Protein AF-A0A820TEL7-F1 (afdb_monomer_lite)

Structure (mmCIF, N/CA/C/O backbone):
data_AF-A0A820TEL7-F1
#
_entry.id   AF-A0A820TEL7-F1
#
loop_
_atom_site.group_PDB
_atom_site.id
_atom_site.type_symbol
_atom_site.label_atom_id
_atom_site.label_alt_id
_atom_site.label_comp_id
_atom_site.label_asym_id
_atom_site.label_entity_id
_atom_site.label_seq_id
_atom_site.pdbx_PDB_ins_code
_atom_site.Cartn_x
_atom_site.Cartn_y
_atom_site.Cartn_z
_atom_site.occupancy
_atom_site.B_iso_or_equiv
_atom_site.auth_seq_id
_atom_site.auth_comp_id
_atom_site.auth_asym_id
_atom_site.auth_atom_id
_atom_site.pdbx_PDB_model_num
ATOM 1 N N . THR A 1 1 ? 3.408 5.894 -16.517 1.00 84.38 1 THR A N 1
ATOM 2 C CA . THR A 1 1 ? 4.826 5.807 -16.939 1.00 84.38 1 THR A CA 1
ATOM 3 C C . THR A 1 1 ? 5.055 4.536 -17.741 1.00 84.38 1 THR A C 1
ATOM 5 O O . THR A 1 1 ? 4.199 3.656 -17.723 1.00 84.38 1 THR A O 1
ATOM 8 N N . GLU A 1 2 ? 6.177 4.425 -18.456 1.00 88.44 2 GLU A N 1
ATOM 9 C CA . GLU A 1 2 ? 6.515 3.229 -19.248 1.00 88.44 2 GLU A CA 1
ATOM 10 C C . GLU A 1 2 ? 6.684 1.971 -18.372 1.00 88.44 2 GLU A C 1
ATOM 12 O O . GLU A 1 2 ? 6.167 0.909 -18.720 1.00 88.44 2 GLU A O 1
ATOM 17 N N . GLY A 1 3 ? 7.289 2.101 -17.183 1.00 90.06 3 GLY A N 1
ATOM 18 C CA . GLY A 1 3 ? 7.440 1.006 -16.216 1.00 90.06 3 GLY A CA 1
ATOM 19 C C . GLY A 1 3 ? 6.106 0.407 -15.750 1.00 90.06 3 GLY A C 1
ATOM 20 O O . GLY A 1 3 ? 5.960 -0.815 -15.711 1.00 90.06 3 GLY A O 1
ATOM 21 N N . VAL A 1 4 ? 5.090 1.240 -15.494 1.00 91.75 4 VAL A N 1
ATOM 22 C CA . VAL A 1 4 ? 3.726 0.777 -15.157 1.00 91.75 4 VAL A CA 1
ATOM 23 C C . VAL A 1 4 ? 3.071 0.036 -16.329 1.00 91.75 4 VAL A C 1
ATOM 25 O O . VAL A 1 4 ? 2.452 -1.006 -16.123 1.00 91.75 4 VAL A O 1
ATOM 28 N N . TRP A 1 5 ? 3.233 0.513 -17.568 1.00 91.75 5 TRP A N 1
ATOM 29 C CA . TRP A 1 5 ? 2.730 -0.192 -18.759 1.00 91.75 5 TRP A CA 1
ATOM 30 C C . TRP A 1 5 ? 3.414 -1.553 -18.950 1.00 91.75 5 TRP A C 1
ATOM 32 O O . TRP A 1 5 ? 2.738 -2.560 -19.185 1.00 91.75 5 TRP A O 1
ATOM 42 N N . LYS A 1 6 ? 4.739 -1.607 -18.764 1.00 91.81 6 LYS A N 1
ATOM 43 C CA . LYS A 1 6 ? 5.531 -2.847 -18.768 1.00 91.81 6 LYS A CA 1
ATOM 44 C C . LYS A 1 6 ? 5.042 -3.816 -17.687 1.00 91.81 6 LYS A C 1
ATOM 46 O O . LYS A 1 6 ? 4.872 -5.000 -17.983 1.00 91.81 6 LYS A O 1
ATOM 51 N N . LEU A 1 7 ? 4.726 -3.323 -16.484 1.00 92.06 7 LEU A N 1
ATOM 52 C CA . LEU A 1 7 ? 4.106 -4.111 -15.412 1.00 92.06 7 LEU A CA 1
ATOM 53 C C . LEU A 1 7 ? 2.697 -4.590 -15.734 1.00 92.06 7 LEU A C 1
ATOM 55 O O . LEU A 1 7 ? 2.351 -5.696 -15.338 1.00 92.06 7 LEU A O 1
ATOM 59 N N . MET A 1 8 ? 1.865 -3.810 -16.416 1.00 90.31 8 MET A N 1
ATOM 60 C CA . MET A 1 8 ? 0.523 -4.262 -16.789 1.00 90.31 8 MET A CA 1
ATOM 61 C C . MET A 1 8 ? 0.588 -5.428 -17.777 1.00 90.31 8 MET A C 1
ATOM 63 O O . MET A 1 8 ? -0.016 -6.474 -17.538 1.00 90.31 8 MET A O 1
ATOM 67 N N . ILE A 1 9 ? 1.372 -5.270 -18.845 1.00 90.12 9 ILE A N 1
ATOM 68 C CA . ILE A 1 9 ? 1.354 -6.168 -20.007 1.00 90.12 9 ILE A CA 1
ATOM 69 C C . ILE A 1 9 ? 2.281 -7.381 -19.827 1.00 90.12 9 ILE A C 1
ATOM 71 O O . ILE A 1 9 ? 1.934 -8.490 -20.232 1.00 90.12 9 ILE A O 1
ATOM 75 N N . THR A 1 10 ? 3.460 -7.202 -19.226 1.00 90.00 10 THR A N 1
ATOM 76 C CA . THR A 1 10 ? 4.510 -8.236 -19.188 1.00 90.00 10 THR A CA 1
ATOM 77 C C . THR A 1 10 ? 4.680 -8.862 -17.797 1.00 90.00 10 THR A C 1
ATOM 79 O O . THR A 1 10 ? 4.053 -8.458 -16.812 1.00 90.00 10 THR A O 1
ATOM 82 N N . ASN A 1 11 ? 5.527 -9.894 -17.716 1.00 87.19 11 ASN A N 1
ATOM 83 C CA . ASN A 1 11 ? 5.995 -10.481 -16.454 1.00 87.19 11 ASN A CA 1
ATOM 84 C C . ASN A 1 11 ? 7.410 -10.011 -16.065 1.00 87.19 11 ASN A C 1
ATOM 86 O O . ASN A 1 11 ? 7.905 -10.418 -15.011 1.00 87.19 11 ASN A O 1
ATOM 90 N N . ASP A 1 12 ? 8.054 -9.184 -16.893 1.00 86.44 12 ASP A N 1
ATOM 91 C CA . ASP A 1 12 ? 9.440 -8.768 -16.700 1.00 86.44 12 ASP A CA 1
ATOM 92 C C . ASP A 1 12 ? 9.533 -7.609 -15.716 1.00 86.44 12 ASP A C 1
ATOM 94 O O . ASP A 1 12 ? 9.042 -6.511 -15.967 1.00 86.44 12 ASP A O 1
ATOM 98 N N . ILE A 1 13 ? 10.223 -7.855 -14.601 1.00 87.88 13 ILE A N 1
ATOM 99 C CA . ILE A 1 13 ? 10.408 -6.867 -13.531 1.00 87.88 13 ILE A CA 1
ATOM 100 C C . ILE A 1 13 ? 11.749 -6.122 -13.577 1.00 87.88 13 ILE A C 1
ATOM 102 O O . ILE A 1 13 ? 12.138 -5.481 -12.600 1.00 87.88 13 ILE A O 1
ATOM 106 N N . LYS A 1 14 ? 12.479 -6.241 -14.691 1.00 86.06 14 LYS A N 1
ATOM 107 C CA . LYS A 1 14 ? 13.748 -5.540 -14.906 1.00 86.06 14 LYS A CA 1
ATOM 108 C C . LYS A 1 14 ? 13.486 -4.052 -15.133 1.00 86.06 14 LYS A C 1
ATOM 110 O O . LYS A 1 14 ? 12.569 -3.701 -15.881 1.00 86.06 14 LYS A O 1
ATOM 115 N N . ASP A 1 15 ? 14.319 -3.220 -14.511 1.00 87.06 15 ASP A N 1
ATOM 116 C CA . ASP A 1 15 ? 14.384 -1.768 -14.728 1.00 87.06 15 ASP A CA 1
ATOM 117 C C . ASP A 1 15 ? 13.105 -1.011 -14.308 1.00 87.06 15 ASP A C 1
ATOM 119 O O . ASP A 1 15 ? 12.713 -0.028 -14.927 1.00 87.06 15 ASP A O 1
ATOM 123 N N . ILE A 1 16 ? 12.429 -1.497 -13.259 1.00 89.12 16 ILE A N 1
ATOM 124 C CA . ILE A 1 16 ? 11.228 -0.872 -12.684 1.00 89.12 16 ILE A CA 1
ATOM 125 C C . ILE A 1 16 ? 11.602 -0.072 -11.436 1.00 89.12 16 ILE A C 1
ATOM 127 O O . ILE A 1 16 ? 12.075 -0.658 -10.455 1.00 89.12 16 ILE A O 1
ATOM 131 N N . ASN A 1 17 ? 11.291 1.225 -11.452 1.00 93.75 17 ASN A N 1
ATOM 132 C CA . ASN A 1 17 ? 11.495 2.142 -10.331 1.00 93.75 17 ASN A CA 1
ATOM 133 C C . ASN A 1 17 ? 10.428 1.971 -9.236 1.00 93.75 17 ASN A C 1
ATOM 135 O O . ASN A 1 17 ? 9.341 1.452 -9.489 1.00 93.75 17 ASN A O 1
ATOM 139 N N . GLU A 1 18 ? 10.691 2.459 -8.021 1.00 93.19 18 GLU A N 1
ATOM 140 C CA . GLU A 1 18 ? 9.726 2.321 -6.917 1.00 93.19 18 GLU A CA 1
ATOM 141 C C . GLU A 1 18 ? 8.416 3.078 -7.181 1.00 93.19 18 GLU A C 1
ATOM 143 O O . GLU A 1 18 ? 7.342 2.508 -7.033 1.00 93.19 18 GLU A O 1
ATOM 148 N N . SER A 1 19 ? 8.483 4.291 -7.739 1.00 94.50 19 SER A N 1
ATOM 149 C CA . SER A 1 19 ? 7.289 5.051 -8.147 1.00 94.50 19 SER A CA 1
ATOM 150 C C . SER A 1 19 ? 6.405 4.300 -9.163 1.00 94.50 19 SER A C 1
ATOM 152 O O . SER A 1 19 ? 5.175 4.399 -9.116 1.00 94.50 19 SER A O 1
ATOM 154 N N . ASP A 1 20 ? 6.995 3.477 -10.044 1.00 93.56 20 ASP A N 1
ATOM 155 C CA . ASP A 1 20 ? 6.226 2.612 -10.948 1.00 93.56 20 ASP A CA 1
ATOM 156 C C . ASP A 1 20 ? 5.530 1.470 -10.187 1.00 93.56 20 ASP A C 1
ATOM 158 O O . ASP A 1 20 ? 4.416 1.080 -10.539 1.00 93.56 20 ASP A O 1
ATOM 162 N N . ARG A 1 21 ? 6.163 0.932 -9.137 1.00 93.38 21 ARG A N 1
ATOM 163 C CA . ARG A 1 21 ? 5.591 -0.121 -8.277 1.00 93.38 21 ARG A CA 1
ATOM 164 C C . ARG A 1 21 ? 4.445 0.416 -7.435 1.00 93.38 21 ARG A C 1
ATOM 166 O O . ARG A 1 21 ? 3.412 -0.243 -7.361 1.00 93.38 21 ARG A O 1
ATOM 173 N N . GLU A 1 22 ? 4.604 1.603 -6.859 1.00 94.75 22 GLU A N 1
ATOM 174 C CA . GLU A 1 22 ? 3.572 2.305 -6.092 1.00 94.75 22 GLU A CA 1
ATOM 175 C C . GLU A 1 22 ? 2.356 2.624 -6.966 1.00 94.75 22 GLU A C 1
ATOM 177 O O . GLU A 1 22 ? 1.244 2.206 -6.645 1.00 94.75 22 GLU A O 1
ATOM 182 N N . THR A 1 23 ? 2.573 3.250 -8.129 1.00 95.31 23 THR A N 1
ATOM 183 C CA . THR A 1 23 ? 1.499 3.553 -9.092 1.00 95.31 23 THR A CA 1
ATOM 184 C C . THR A 1 23 ? 0.785 2.276 -9.548 1.00 95.31 23 THR A C 1
ATOM 186 O O . THR A 1 23 ? -0.442 2.218 -9.614 1.00 95.31 23 THR A O 1
ATOM 189 N N . TYR A 1 24 ? 1.538 1.209 -9.840 1.00 94.81 24 TYR A N 1
ATOM 190 C CA . TYR A 1 24 ? 0.961 -0.084 -10.204 1.00 94.81 24 TYR A CA 1
ATOM 191 C C . TYR A 1 24 ? 0.141 -0.700 -9.059 1.00 94.81 24 TYR A C 1
ATOM 193 O O . TYR A 1 24 ? -0.951 -1.215 -9.299 1.00 94.81 24 TYR A O 1
ATOM 201 N N . LYS A 1 25 ? 0.640 -0.627 -7.819 1.00 94.56 25 LYS A N 1
ATOM 202 C CA . LYS A 1 25 ? -0.047 -1.085 -6.604 1.00 94.56 25 LYS A CA 1
ATOM 203 C C . LYS A 1 25 ? -1.353 -0.329 -6.375 1.00 94.56 25 LYS A C 1
ATOM 205 O O . LYS A 1 25 ? -2.361 -0.972 -6.097 1.00 94.56 25 LYS A O 1
ATOM 210 N N . GLU A 1 26 ? -1.359 0.989 -6.541 1.00 94.62 26 GLU A N 1
ATOM 211 C CA . GLU A 1 26 ? -2.569 1.804 -6.423 1.00 94.62 26 GLU A CA 1
ATOM 212 C C . GLU A 1 26 ? -3.632 1.379 -7.446 1.00 94.62 26 GLU A C 1
ATOM 214 O O . GLU A 1 26 ? -4.749 1.030 -7.060 1.00 94.62 26 GLU A O 1
ATOM 219 N N . ILE A 1 27 ? -3.275 1.301 -8.735 1.00 94.25 27 ILE A N 1
ATOM 220 C CA . ILE A 1 27 ? -4.207 0.877 -9.795 1.00 94.25 27 ILE A CA 1
ATOM 221 C C . ILE A 1 27 ? -4.734 -0.539 -9.520 1.00 94.25 27 ILE A C 1
ATOM 223 O O . ILE A 1 27 ? -5.927 -0.807 -9.673 1.00 94.25 27 ILE A O 1
ATOM 227 N N . MET A 1 28 ? -3.862 -1.455 -9.091 1.00 93.50 28 MET A N 1
ATOM 228 C CA . MET A 1 28 ? -4.227 -2.827 -8.728 1.00 93.50 28 MET A CA 1
ATOM 229 C C . MET A 1 28 ? -5.232 -2.879 -7.569 1.00 93.50 28 MET A C 1
ATOM 231 O O . MET A 1 28 ? -6.177 -3.662 -7.631 1.00 93.50 28 MET A O 1
ATOM 235 N N . LEU A 1 29 ? -5.060 -2.050 -6.534 1.00 92.19 29 LEU A N 1
ATOM 236 C CA . LEU A 1 29 ? -5.977 -1.975 -5.391 1.00 92.19 29 LEU A CA 1
ATOM 237 C C . LEU A 1 29 ? -7.323 -1.334 -5.763 1.00 92.19 29 LEU A C 1
ATOM 239 O O . LEU A 1 29 ? -8.356 -1.813 -5.308 1.00 92.19 29 LEU A O 1
ATOM 243 N N . GLN A 1 30 ? -7.324 -0.297 -6.607 1.00 92.06 30 GLN A N 1
ATOM 244 C CA . GLN A 1 30 ? -8.546 0.381 -7.063 1.00 92.06 30 GLN A CA 1
ATOM 245 C C . GLN A 1 30 ? -9.389 -0.478 -8.017 1.00 92.06 30 GLN A C 1
ATOM 247 O O . GLN A 1 30 ? -10.616 -0.429 -7.975 1.00 92.06 30 GLN A O 1
ATOM 252 N N . THR A 1 31 ? -8.739 -1.242 -8.900 1.00 93.12 31 THR A N 1
ATOM 253 C CA . THR A 1 31 ? -9.416 -2.062 -9.925 1.00 93.12 31 THR A CA 1
ATOM 254 C C . THR A 1 31 ? -9.685 -3.501 -9.488 1.00 93.12 31 THR A C 1
ATOM 256 O O . THR A 1 31 ? -10.366 -4.230 -10.202 1.00 93.12 31 THR A O 1
ATOM 259 N N . GLU A 1 32 ? -9.100 -3.931 -8.365 1.00 91.56 32 GLU A N 1
ATOM 260 C CA . GLU A 1 32 ? -9.043 -5.324 -7.895 1.00 91.56 32 GLU A CA 1
ATOM 261 C C . GLU A 1 32 ? -8.543 -6.336 -8.957 1.00 91.56 32 GLU A C 1
ATOM 263 O O . GLU A 1 32 ? -8.719 -7.545 -8.804 1.00 91.56 32 GLU A O 1
ATOM 268 N N . GLY A 1 33 ? -7.865 -5.873 -10.019 1.00 87.00 33 GLY A N 1
ATOM 269 C CA . GLY A 1 33 ? -7.563 -6.642 -11.240 1.00 87.00 33 GLY A CA 1
ATOM 270 C C . GLY A 1 33 ? -6.614 -7.842 -11.085 1.00 87.00 33 GLY A C 1
ATOM 271 O O . GLY A 1 33 ? -6.287 -8.505 -12.068 1.00 87.00 33 GLY A O 1
ATOM 272 N N . PHE A 1 34 ? -6.159 -8.132 -9.865 1.00 89.06 34 PHE A N 1
ATOM 273 C CA . PHE A 1 34 ? -5.443 -9.359 -9.510 1.00 89.06 34 PHE A CA 1
ATOM 274 C C . PHE A 1 34 ? -6.368 -10.496 -9.031 1.00 89.06 34 PHE A C 1
ATOM 276 O O . PHE A 1 34 ? -5.918 -11.643 -8.940 1.00 89.06 34 PHE A O 1
ATOM 283 N N . LEU A 1 35 ? -7.632 -10.209 -8.701 1.00 92.06 35 LEU A N 1
ATOM 284 C CA . LEU A 1 35 ? -8.610 -11.201 -8.252 1.00 92.06 35 LEU A CA 1
ATOM 285 C C . LEU A 1 35 ? -9.218 -11.980 -9.431 1.00 92.06 35 LEU A C 1
ATOM 287 O O . LEU A 1 35 ? -9.464 -11.445 -10.506 1.00 92.06 35 LEU A O 1
ATOM 291 N N . SER A 1 36 ? -9.480 -13.266 -9.197 1.00 89.12 36 SER A N 1
ATOM 292 C CA . SER A 1 36 ? -10.381 -14.100 -10.001 1.00 89.12 36 SER A CA 1
ATOM 293 C C . SER A 1 36 ? -11.836 -13.884 -9.563 1.00 89.12 36 SER A C 1
ATOM 295 O O . SER A 1 36 ? -12.080 -13.345 -8.482 1.00 89.12 36 SER A O 1
ATOM 297 N N . GLU A 1 37 ? -12.793 -14.400 -10.337 1.00 88.88 37 GLU A N 1
ATOM 298 C CA . GLU A 1 37 ? -14.231 -14.412 -10.005 1.00 88.88 37 GLU A CA 1
ATOM 299 C C . GLU A 1 37 ? -14.513 -15.007 -8.607 1.00 88.88 37 GLU A C 1
ATOM 301 O O . GLU A 1 37 ? -15.373 -14.520 -7.880 1.00 88.88 37 GLU A O 1
ATOM 306 N N . ASP A 1 38 ? -13.707 -15.983 -8.167 1.00 87.31 38 ASP A N 1
ATOM 307 C CA . ASP A 1 38 ? -13.752 -16.588 -6.823 1.00 87.31 38 ASP A CA 1
ATOM 308 C C . ASP A 1 38 ? -13.279 -15.663 -5.674 1.00 87.31 38 ASP A C 1
ATOM 310 O O . ASP A 1 38 ? -13.107 -16.119 -4.537 1.00 87.31 38 ASP A O 1
ATOM 314 N N . GLY A 1 39 ? -12.942 -14.399 -5.953 1.00 85.00 39 GLY A N 1
ATOM 315 C CA . GLY A 1 39 ? -12.371 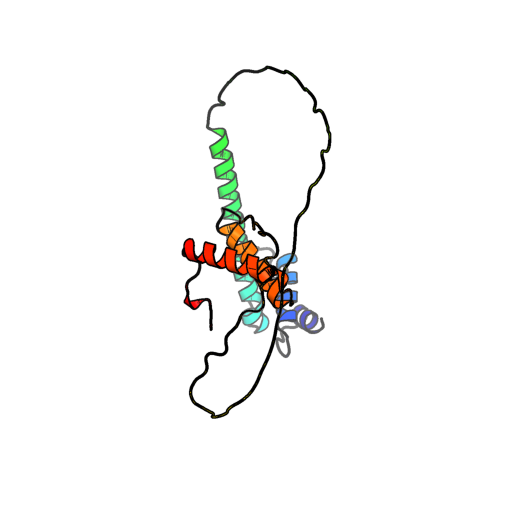-13.455 -4.981 1.00 85.00 39 GLY A CA 1
ATOM 316 C C . GLY A 1 39 ? -10.957 -13.818 -4.499 1.00 85.00 39 GLY A C 1
ATOM 317 O O . GLY A 1 39 ? -10.501 -13.340 -3.456 1.00 85.00 39 GLY A O 1
ATOM 318 N N . LYS A 1 40 ? -10.251 -14.687 -5.233 1.00 88.44 40 LYS A N 1
ATOM 319 C CA . LYS A 1 40 ? -8.892 -15.160 -4.921 1.00 88.44 40 LYS A CA 1
ATOM 320 C C . LYS A 1 40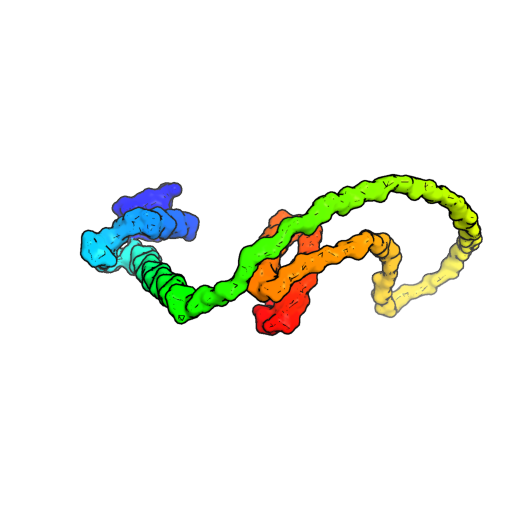 ? -7.922 -14.783 -6.029 1.00 88.44 40 LYS A C 1
ATOM 322 O O . LYS A 1 40 ? -8.253 -14.872 -7.205 1.00 88.44 40 LYS A O 1
ATOM 327 N N . VAL A 1 41 ? -6.692 -14.447 -5.655 1.00 91.62 41 VAL A N 1
ATOM 328 C CA . VAL A 1 41 ? -5.590 -14.291 -6.609 1.00 91.62 41 VAL A CA 1
ATOM 329 C C . VAL A 1 41 ? -5.249 -15.627 -7.271 1.00 91.62 41 VAL A C 1
ATOM 331 O O . VAL A 1 41 ? -5.039 -16.635 -6.590 1.00 91.62 41 VAL A O 1
ATOM 334 N N . LYS A 1 42 ? -5.124 -15.623 -8.603 1.00 86.88 42 LYS A N 1
ATOM 335 C CA . LYS A 1 42 ? -4.618 -16.770 -9.366 1.00 86.88 42 LYS A CA 1
ATOM 336 C C . LYS A 1 42 ? -3.112 -16.913 -9.149 1.00 86.88 42 LYS A C 1
ATOM 338 O O . LYS A 1 42 ? -2.340 -16.033 -9.524 1.00 86.88 42 LYS A O 1
ATOM 343 N N . SER A 1 43 ? -2.686 -18.029 -8.560 1.00 87.00 43 SER A N 1
ATOM 344 C CA . SER A 1 43 ? -1.273 -18.275 -8.278 1.00 87.00 43 SER A CA 1
ATOM 345 C C . SER A 1 43 ? -0.442 -18.444 -9.554 1.00 87.00 43 SER A C 1
ATOM 347 O O . SER A 1 43 ? -0.876 -19.041 -10.541 1.00 87.00 43 SER A O 1
ATOM 349 N N . ASN A 1 44 ? 0.781 -17.912 -9.535 1.00 90.94 44 ASN A N 1
ATOM 350 C CA . ASN A 1 44 ? 1.743 -18.016 -10.629 1.00 90.94 44 ASN A CA 1
ATOM 351 C C . ASN A 1 44 ? 3.159 -18.187 -10.044 1.00 90.94 44 ASN A C 1
ATOM 353 O O . ASN A 1 44 ? 3.423 -17.805 -8.907 1.00 90.94 44 ASN A O 1
ATOM 357 N N . ARG A 1 45 ? 4.077 -18.789 -10.805 1.00 90.06 45 ARG A N 1
ATOM 358 C CA . ARG A 1 45 ? 5.491 -18.937 -10.426 1.00 90.06 45 ARG A CA 1
ATOM 359 C C . ARG A 1 45 ? 6.355 -17.742 -10.848 1.00 90.06 45 ARG A C 1
ATOM 361 O O . ARG A 1 45 ? 7.525 -17.711 -10.485 1.00 90.06 45 ARG A O 1
ATOM 368 N N . SER A 1 46 ? 5.809 -16.784 -11.603 1.00 92.25 46 SER A N 1
ATOM 369 C CA . SER A 1 46 ? 6.567 -15.639 -12.119 1.00 92.25 46 SER A CA 1
ATOM 370 C C . SER A 1 46 ? 7.129 -14.726 -11.023 1.00 92.25 46 SER A C 1
ATOM 372 O O . SER A 1 46 ? 6.563 -14.574 -9.937 1.00 92.25 46 SER A O 1
ATOM 374 N N . ASP A 1 47 ? 8.238 -14.062 -11.337 1.00 92.38 47 ASP A N 1
ATOM 375 C CA . ASP A 1 47 ? 8.888 -13.099 -10.448 1.00 92.38 47 ASP A CA 1
ATOM 376 C C . ASP A 1 47 ? 7.969 -11.920 -10.098 1.00 92.38 47 ASP A C 1
ATOM 378 O O . ASP A 1 47 ? 7.844 -11.570 -8.925 1.00 92.38 47 ASP A O 1
ATOM 382 N N . LYS A 1 48 ? 7.247 -11.376 -11.090 1.00 91.94 48 LYS A N 1
ATOM 383 C CA . LYS A 1 48 ? 6.176 -10.384 -10.895 1.00 91.94 48 LYS A CA 1
ATOM 384 C C . LYS A 1 48 ? 5.142 -10.853 -9.872 1.00 91.94 48 LYS A C 1
ATOM 386 O O . LYS A 1 48 ? 4.756 -10.086 -8.994 1.00 91.94 48 LYS A O 1
ATOM 391 N N . TYR A 1 49 ? 4.705 -12.110 -9.951 1.00 93.81 49 TYR A N 1
ATOM 392 C CA . TYR A 1 49 ? 3.750 -12.641 -8.987 1.00 93.81 49 TYR A CA 1
ATOM 393 C C . TYR A 1 49 ? 4.334 -12.662 -7.574 1.00 93.81 49 TYR A C 1
ATOM 395 O O . TYR A 1 49 ? 3.745 -12.102 -6.654 1.00 93.81 49 TYR A O 1
ATOM 403 N N . ASN A 1 50 ? 5.507 -13.273 -7.403 1.00 93.12 50 ASN A N 1
ATOM 404 C CA . ASN A 1 50 ? 6.095 -13.482 -6.081 1.00 93.12 50 ASN A CA 1
ATOM 405 C C . ASN A 1 50 ? 6.548 -12.180 -5.403 1.00 93.12 50 ASN A C 1
ATOM 407 O O . ASN A 1 50 ? 6.409 -12.064 -4.187 1.00 93.12 50 ASN A O 1
ATOM 411 N N . LYS A 1 51 ? 7.072 -11.220 -6.177 1.00 93.25 51 LYS A N 1
ATOM 412 C CA . LYS A 1 51 ? 7.691 -9.982 -5.673 1.00 93.25 51 LYS A CA 1
ATOM 413 C C . LYS A 1 51 ? 6.763 -8.762 -5.684 1.00 93.25 51 LYS A C 1
ATOM 415 O O . LYS A 1 51 ? 7.110 -7.770 -5.058 1.00 93.25 51 LYS A O 1
ATOM 420 N N . ILE A 1 52 ? 5.634 -8.799 -6.404 1.00 93.50 52 ILE A N 1
ATOM 421 C CA . ILE A 1 52 ? 4.728 -7.642 -6.562 1.00 93.50 52 ILE A CA 1
ATOM 422 C C . ILE A 1 52 ? 3.275 -8.030 -6.254 1.00 93.50 52 ILE A C 1
ATOM 424 O O . ILE A 1 52 ? 2.721 -7.565 -5.263 1.00 93.50 52 ILE A O 1
ATOM 428 N N . ILE A 1 53 ? 2.663 -8.930 -7.034 1.00 94.25 53 ILE A N 1
ATOM 429 C CA . ILE A 1 53 ? 1.226 -9.262 -6.884 1.00 94.25 53 ILE A CA 1
ATOM 430 C C . ILE A 1 53 ? 0.918 -9.890 -5.520 1.00 94.25 53 ILE A C 1
ATOM 432 O O . ILE A 1 53 ? -0.058 -9.529 -4.864 1.00 94.25 53 ILE A O 1
ATOM 436 N N . LYS A 1 54 ? 1.746 -10.845 -5.084 1.00 93.56 54 LYS A N 1
ATOM 437 C CA . LYS A 1 54 ? 1.534 -11.584 -3.839 1.00 93.56 54 LYS A CA 1
ATOM 438 C C . LYS A 1 54 ? 1.592 -10.658 -2.610 1.00 93.56 54 LYS A C 1
ATOM 440 O O . LYS A 1 54 ? 0.654 -10.761 -1.819 1.00 93.56 54 LYS A O 1
ATOM 445 N N . PRO A 1 55 ? 2.587 -9.760 -2.438 1.00 94.56 55 PRO A N 1
ATOM 446 C CA . PRO A 1 55 ? 2.547 -8.711 -1.413 1.00 94.56 55 PRO A CA 1
ATOM 447 C C . PRO A 1 55 ? 1.270 -7.859 -1.447 1.00 94.56 55 PRO A C 1
ATOM 449 O O . PRO A 1 55 ? 0.547 -7.840 -0.452 1.00 94.56 55 PRO A O 1
ATOM 452 N N . ILE A 1 56 ? 0.929 -7.267 -2.601 1.00 94.56 56 ILE A N 1
ATOM 453 C CA . ILE A 1 56 ? -0.254 -6.396 -2.761 1.00 94.56 56 ILE A CA 1
ATOM 454 C C . ILE A 1 56 ? -1.538 -7.114 -2.315 1.00 94.56 56 ILE A C 1
ATOM 456 O O . ILE A 1 56 ? -2.364 -6.542 -1.609 1.00 94.56 56 ILE A O 1
ATOM 460 N N . TYR A 1 57 ? -1.688 -8.395 -2.661 1.00 94.25 57 TYR A N 1
ATOM 461 C CA . TYR A 1 57 ? -2.840 -9.197 -2.246 1.00 94.25 57 TYR A CA 1
ATOM 462 C C . TYR A 1 57 ? -2.913 -9.461 -0.736 1.00 94.25 57 TYR A C 1
ATOM 464 O O . TYR A 1 57 ? -4.011 -9.516 -0.180 1.00 94.25 57 TYR A O 1
ATOM 472 N N . HIS A 1 58 ? -1.772 -9.631 -0.058 1.00 92.62 58 HIS A N 1
ATOM 473 C CA . HIS A 1 58 ? -1.767 -9.809 1.399 1.00 92.62 58 HIS A CA 1
ATOM 474 C C . HIS A 1 58 ? -2.184 -8.513 2.099 1.00 92.62 58 HIS A C 1
ATOM 476 O O . HIS A 1 58 ? -3.019 -8.566 2.999 1.00 92.62 58 HIS A O 1
ATOM 482 N N . GLU A 1 59 ? -1.681 -7.365 1.639 1.00 92.50 59 GLU A N 1
ATOM 483 C CA . GLU A 1 59 ? -2.111 -6.050 2.126 1.00 92.50 59 GLU A CA 1
ATOM 484 C C . GLU A 1 59 ? -3.613 -5.831 1.895 1.00 92.50 59 GLU A C 1
ATOM 486 O O . GLU A 1 59 ? -4.348 -5.571 2.846 1.00 92.50 59 GLU A O 1
ATOM 491 N N . TYR A 1 60 ? -4.098 -6.034 0.664 1.00 93.00 60 TYR A N 1
ATOM 492 C CA . TYR A 1 60 ? -5.524 -5.952 0.322 1.00 93.00 60 TYR A CA 1
ATOM 493 C C . TYR A 1 60 ? -6.393 -6.810 1.253 1.00 93.00 60 TYR A C 1
ATOM 495 O O . TYR A 1 60 ? -7.402 -6.343 1.787 1.00 93.00 60 TYR A O 1
ATOM 503 N N . LYS A 1 61 ? -5.990 -8.067 1.486 1.00 92.56 61 LYS A N 1
ATOM 504 C CA . LYS A 1 61 ? -6.729 -8.993 2.350 1.00 92.56 61 LYS A CA 1
ATOM 505 C C . LYS A 1 61 ? -6.779 -8.500 3.801 1.00 92.56 61 LYS A C 1
ATOM 507 O O . LYS A 1 61 ? -7.842 -8.574 4.415 1.00 92.56 61 LYS A O 1
ATOM 512 N N . LEU A 1 62 ? -5.666 -7.983 4.328 1.00 92.94 62 LEU A N 1
ATOM 513 C CA . LEU A 1 62 ? -5.605 -7.402 5.673 1.00 92.94 62 LEU A CA 1
ATOM 514 C C . LEU A 1 62 ? -6.500 -6.162 5.788 1.00 92.94 62 LEU A C 1
ATOM 516 O O . LEU A 1 62 ? -7.298 -6.080 6.718 1.00 92.94 62 LEU A O 1
ATOM 520 N N . HIS A 1 63 ? -6.438 -5.239 4.823 1.00 89.56 63 HIS A N 1
ATOM 521 C CA . HIS A 1 63 ? -7.313 -4.063 4.796 1.00 89.56 63 HIS A CA 1
ATOM 522 C C . HIS A 1 63 ? -8.797 -4.452 4.766 1.00 89.56 63 HIS A C 1
ATOM 524 O O . HIS A 1 63 ? -9.584 -3.906 5.538 1.00 89.56 63 HIS A O 1
ATOM 530 N N . LYS A 1 64 ? -9.177 -5.441 3.946 1.00 91.50 64 LYS A N 1
ATOM 531 C CA . LYS A 1 64 ? -10.557 -5.944 3.857 1.00 91.50 64 LYS A CA 1
ATOM 532 C C . LYS A 1 64 ? -11.058 -6.524 5.184 1.00 91.50 64 LYS A C 1
ATOM 534 O O . LYS A 1 64 ? -12.184 -6.242 5.586 1.00 91.50 64 LYS A O 1
ATOM 539 N N . GLU A 1 65 ? -10.216 -7.283 5.886 1.00 92.88 65 GLU A N 1
ATOM 540 C CA . GLU A 1 65 ? -10.536 -7.845 7.205 1.00 92.88 65 GLU A CA 1
ATOM 541 C C . GLU A 1 65 ? -10.634 -6.761 8.298 1.00 92.88 65 GLU A C 1
ATOM 543 O O . GLU A 1 65 ? -11.489 -6.843 9.181 1.00 92.88 65 GLU A O 1
ATOM 548 N N . ILE A 1 66 ? -9.796 -5.719 8.233 1.00 93.69 66 ILE A N 1
ATOM 549 C CA . ILE A 1 66 ? -9.861 -4.567 9.147 1.00 93.69 66 ILE A CA 1
ATOM 550 C C . ILE A 1 66 ? -11.171 -3.796 8.953 1.00 93.69 66 ILE A C 1
ATOM 552 O O . ILE A 1 66 ? -11.856 -3.537 9.941 1.00 93.69 66 ILE A O 1
ATOM 556 N N . VAL A 1 67 ? -11.547 -3.479 7.706 1.00 93.50 67 VAL A N 1
ATOM 557 C CA . VAL A 1 67 ? -12.789 -2.746 7.395 1.00 93.50 67 VAL A CA 1
ATOM 558 C C . VAL A 1 67 ? -14.011 -3.491 7.939 1.00 93.50 67 VAL A C 1
ATOM 560 O O . VAL A 1 67 ? -14.798 -2.905 8.685 1.00 93.50 67 VAL A O 1
ATOM 563 N N . GLN A 1 68 ? -14.105 -4.802 7.690 1.00 91.81 68 GLN A N 1
ATOM 564 C CA . GLN A 1 68 ? -15.179 -5.650 8.225 1.00 91.81 68 GLN A CA 1
ATOM 565 C C . GLN A 1 68 ? -15.276 -5.570 9.757 1.00 91.81 68 GLN A C 1
ATOM 567 O O . GLN A 1 68 ? -16.348 -5.296 10.295 1.00 91.81 68 GLN A O 1
ATOM 572 N N . LYS A 1 69 ? -14.150 -5.711 10.470 1.00 94.31 69 LYS A N 1
ATOM 573 C CA . LYS A 1 69 ? -14.119 -5.586 11.938 1.00 94.31 69 LYS A CA 1
ATOM 574 C C . LYS A 1 69 ? -14.508 -4.185 12.415 1.00 94.31 69 LYS A C 1
ATOM 576 O O . LYS A 1 69 ? -15.175 -4.059 13.441 1.00 94.31 69 LYS A O 1
ATOM 581 N N . THR A 1 70 ? -14.122 -3.123 11.703 1.00 92.88 70 THR A N 1
ATOM 582 C CA . THR A 1 70 ? -14.537 -1.760 12.072 1.00 92.88 70 THR A CA 1
ATOM 583 C C . THR A 1 70 ? -16.032 -1.532 11.871 1.00 92.88 70 THR A C 1
ATOM 585 O O . THR A 1 70 ? -16.659 -0.906 12.728 1.00 92.88 70 THR A O 1
ATOM 588 N N . ASP A 1 71 ? -16.625 -2.094 10.817 1.00 92.12 71 ASP A N 1
ATOM 589 C CA . ASP A 1 71 ? -18.065 -2.015 10.565 1.00 92.12 71 ASP A CA 1
ATOM 590 C C . ASP A 1 71 ? -18.862 -2.796 11.617 1.00 92.12 71 ASP A C 1
ATOM 592 O O . ASP A 1 71 ? -19.812 -2.256 12.183 1.00 92.12 71 ASP A O 1
ATOM 596 N N . GLU A 1 72 ? -18.423 -4.006 11.979 1.00 91.12 72 GLU A N 1
ATOM 597 C CA . GLU A 1 72 ? -18.993 -4.788 13.086 1.00 91.12 72 GLU A CA 1
ATOM 598 C C . GLU A 1 72 ? -18.936 -4.027 14.421 1.00 91.12 72 GLU A C 1
ATOM 600 O O . GLU A 1 72 ? -19.931 -3.960 15.147 1.00 91.12 72 GLU A O 1
ATOM 605 N N . ILE A 1 73 ? -17.799 -3.397 14.743 1.00 89.75 73 ILE A N 1
ATOM 606 C CA . ILE A 1 73 ? -17.642 -2.572 15.953 1.00 89.75 73 ILE A CA 1
ATOM 607 C C . ILE A 1 73 ? -18.586 -1.362 15.917 1.00 89.75 73 ILE A C 1
ATOM 609 O O . ILE A 1 73 ? -19.197 -1.024 16.936 1.00 89.75 73 ILE A O 1
ATOM 613 N N . ASN A 1 74 ? -18.726 -0.702 14.768 1.00 89.38 74 ASN A N 1
ATOM 614 C CA . ASN A 1 74 ? -19.607 0.454 14.608 1.00 89.38 74 ASN A CA 1
ATOM 615 C C . ASN A 1 74 ? -21.090 0.057 14.685 1.00 89.38 74 ASN A C 1
ATOM 617 O O . ASN A 1 74 ? -21.881 0.749 15.333 1.00 89.38 74 ASN A O 1
ATOM 621 N N . GLU A 1 75 ? -21.472 -1.088 14.119 1.00 88.31 75 GLU A N 1
ATOM 622 C CA . GLU A 1 75 ? -22.826 -1.627 14.233 1.00 88.31 75 GLU A CA 1
ATOM 623 C C . GLU A 1 75 ? -23.133 -2.091 15.667 1.00 88.31 75 GLU A C 1
ATOM 625 O O . GLU A 1 75 ? -24.215 -1.814 16.189 1.00 88.31 75 GLU A O 1
ATOM 630 N N . ALA A 1 76 ? -22.175 -2.719 16.356 1.00 84.88 76 ALA A N 1
ATOM 631 C CA . ALA A 1 76 ? -22.299 -3.100 17.761 1.00 84.88 76 ALA A CA 1
ATOM 632 C C . ALA A 1 76 ? -22.446 -1.873 18.678 1.00 84.88 76 ALA A C 1
ATOM 634 O O . ALA A 1 76 ? -23.317 -1.863 19.552 1.00 84.88 76 ALA A O 1
ATOM 635 N N . LYS A 1 77 ? -21.670 -0.802 18.442 1.00 83.88 77 LYS A N 1
ATOM 636 C CA . LYS A 1 77 ? -21.844 0.500 19.114 1.00 83.88 77 LYS A CA 1
ATOM 637 C C . LYS A 1 77 ? -23.250 1.060 18.870 1.00 83.88 77 LYS A C 1
ATOM 639 O O . LYS A 1 77 ? -23.943 1.391 19.831 1.00 83.88 77 LYS A O 1
ATOM 644 N N . LYS A 1 78 ? -23.712 1.084 17.613 1.00 79.44 78 LYS A N 1
ATOM 645 C CA . LYS A 1 78 ? -25.062 1.544 17.240 1.00 79.44 78 LYS A CA 1
ATOM 646 C C . LYS A 1 78 ? -26.163 0.730 17.932 1.00 79.44 78 LYS A C 1
ATOM 648 O O . LYS A 1 78 ? -27.088 1.311 18.489 1.00 79.44 78 LYS A O 1
ATOM 653 N N . LYS A 1 79 ? -26.042 -0.602 17.971 1.00 70.88 79 LYS A N 1
ATOM 654 C CA . LYS A 1 79 ? -26.975 -1.509 18.672 1.00 70.88 79 LYS A CA 1
ATOM 655 C C . LYS A 1 79 ? -26.958 -1.317 20.195 1.00 70.88 79 LYS A C 1
ATOM 657 O O . LYS A 1 79 ? -28.003 -1.468 20.825 1.00 70.88 79 LYS A O 1
ATOM 662 N N . LYS A 1 80 ? -25.812 -0.961 20.790 1.00 59.31 80 LYS A N 1
ATOM 663 C CA . LYS A 1 80 ? -25.689 -0.694 22.235 1.00 59.31 80 LYS A CA 1
ATOM 664 C C . LYS A 1 80 ? -26.378 0.613 22.651 1.00 59.31 80 LYS A C 1
ATOM 666 O O . LYS A 1 80 ? -27.002 0.639 23.705 1.00 59.31 80 LYS A O 1
ATOM 671 N N . ILE A 1 81 ? -26.350 1.639 21.796 1.00 53.38 81 ILE A N 1
ATOM 672 C CA . ILE A 1 81 ? -27.027 2.934 22.016 1.00 53.38 81 ILE A CA 1
ATOM 673 C C . ILE A 1 81 ? -28.568 2.802 22.007 1.00 53.38 81 ILE A C 1
ATOM 675 O O . ILE A 1 81 ? -29.258 3.584 22.646 1.00 53.38 81 ILE A O 1
ATOM 679 N N . VAL A 1 82 ? -29.131 1.782 21.346 1.00 50.91 82 VAL A N 1
ATOM 680 C CA . VAL A 1 82 ? -30.595 1.584 21.214 1.00 50.91 82 VAL A CA 1
ATOM 681 C C . VAL A 1 82 ? -31.225 0.828 22.408 1.00 50.91 82 VAL A C 1
ATOM 683 O O . VAL A 1 82 ? -32.428 0.579 22.418 1.00 50.91 82 VAL A O 1
ATOM 686 N N . LYS A 1 83 ? -30.449 0.454 23.438 1.00 50.25 83 LYS A N 1
ATOM 687 C CA . LYS A 1 83 ? -30.949 -0.290 24.619 1.00 50.25 83 LYS A CA 1
ATOM 688 C C . LYS A 1 83 ? -30.987 0.496 25.933 1.00 50.25 83 LYS A C 1
ATOM 690 O O . LYS A 1 83 ? -31.316 -0.086 26.964 1.00 50.25 83 LYS A O 1
ATOM 695 N N . GLU A 1 84 ? -30.702 1.792 25.908 1.00 46.06 84 GLU A N 1
ATOM 696 C CA . GLU A 1 84 ? -30.825 2.664 27.078 1.00 46.06 84 GLU A CA 1
ATOM 697 C C . GLU A 1 84 ? -32.144 3.459 26.985 1.00 46.06 84 GLU A C 1
ATOM 699 O O . GLU A 1 84 ? -32.417 4.049 25.937 1.00 46.06 84 GLU A O 1
ATOM 704 N N . PRO A 1 85 ? -33.024 3.432 28.006 1.00 41.94 85 PRO A N 1
ATOM 705 C CA . PRO A 1 85 ? -34.319 4.100 27.924 1.00 41.94 85 PRO A CA 1
ATOM 706 C C . PRO A 1 85 ? -34.146 5.622 27.932 1.00 41.94 85 PRO A C 1
ATOM 708 O O . PRO A 1 85 ? -33.441 6.167 28.780 1.00 41.94 85 PRO A O 1
ATOM 711 N N . GLU A 1 86 ? -34.834 6.312 27.019 1.00 45.69 86 GLU A N 1
ATOM 712 C CA . GLU A 1 86 ? -34.782 7.772 26.896 1.00 45.69 86 GLU A CA 1
ATOM 713 C C . GLU A 1 86 ? -35.029 8.480 28.247 1.00 45.69 86 GLU A C 1
ATOM 715 O O . GLU A 1 86 ? -36.095 8.289 28.854 1.00 45.69 86 GLU A O 1
ATOM 720 N N . PRO A 1 87 ? -34.125 9.366 28.710 1.00 40.56 87 PRO A N 1
ATOM 721 C CA . PRO A 1 87 ? -34.405 10.221 29.853 1.00 40.56 87 PRO A CA 1
ATOM 722 C C . PRO A 1 87 ? -35.443 11.282 29.459 1.00 40.56 87 PRO A C 1
ATOM 724 O O . PRO A 1 87 ? -35.128 12.340 28.912 1.00 40.56 87 PRO A O 1
ATOM 727 N N . LYS A 1 88 ? -36.715 11.006 29.762 1.00 47.84 88 LYS A N 1
ATOM 728 C CA . LYS A 1 88 ? -37.826 11.957 29.611 1.00 47.84 88 LYS A CA 1
ATOM 729 C C . LYS A 1 88 ? -37.658 13.157 30.551 1.00 47.84 88 LYS A C 1
ATOM 731 O O . LYS A 1 88 ? -38.187 13.137 31.661 1.00 47.84 88 LYS A O 1
ATOM 736 N N . LEU A 1 89 ? -37.022 14.239 30.096 1.00 34.16 89 LEU A N 1
ATOM 737 C CA . LEU A 1 89 ? -37.050 15.528 30.801 1.00 34.16 89 LEU A CA 1
ATOM 738 C C . LEU A 1 89 ? -37.461 16.703 29.898 1.00 34.16 89 LEU A C 1
ATOM 740 O O . LEU A 1 89 ? -36.673 17.263 29.150 1.00 34.16 89 LEU A O 1
ATOM 744 N N . ALA A 1 90 ? -38.748 17.037 30.041 1.00 33.62 90 ALA A N 1
ATOM 745 C CA . ALA A 1 90 ? -39.402 18.348 29.955 1.00 33.62 90 ALA A CA 1
ATOM 746 C C . ALA A 1 90 ? -38.996 19.374 28.868 1.00 33.62 90 ALA A C 1
ATOM 748 O O . ALA A 1 90 ? -37.883 19.886 28.793 1.00 33.62 90 ALA A O 1
ATOM 749 N N . LYS A 1 91 ? -40.011 19.822 28.117 1.00 33.97 91 LYS A N 1
ATOM 750 C CA . LYS A 1 91 ? -39.935 20.977 27.211 1.00 33.97 91 LYS A CA 1
ATOM 751 C C . LYS A 1 91 ? -39.976 22.318 27.970 1.00 33.97 91 LYS A C 1
ATOM 753 O O . LYS A 1 91 ? -40.717 22.458 28.935 1.00 33.97 91 LYS A O 1
ATOM 758 N N . ALA A 1 92 ? -39.345 23.317 27.342 1.00 32.03 92 ALA A N 1
ATOM 759 C CA . ALA A 1 92 ? -39.603 24.765 27.414 1.00 32.03 92 ALA A CA 1
ATOM 760 C C . ALA A 1 92 ? -39.052 25.598 28.596 1.00 32.03 92 ALA A C 1
ATOM 762 O O . ALA A 1 92 ? -39.595 25.599 29.694 1.00 32.03 92 ALA A O 1
ATOM 763 N N . ASN A 1 93 ? -38.164 26.548 28.260 1.00 30.75 93 ASN A N 1
ATOM 764 C CA . ASN A 1 93 ? -38.564 27.965 28.257 1.00 30.75 93 ASN A CA 1
ATOM 765 C C . ASN A 1 93 ? -37.675 28.853 27.356 1.00 30.75 93 ASN A C 1
ATOM 767 O O . ASN A 1 93 ? -36.464 28.672 27.295 1.00 30.75 93 ASN A O 1
ATOM 771 N N . LYS A 1 94 ? -38.277 29.835 26.663 1.00 35.66 94 LYS A N 1
ATOM 772 C CA . LYS A 1 94 ? -37.579 30.870 25.865 1.00 35.66 94 LYS A CA 1
ATOM 773 C C . LYS A 1 94 ? -37.608 32.216 26.602 1.00 35.66 94 LYS A C 1
ATOM 775 O O . LYS A 1 94 ? -38.694 32.641 26.986 1.00 35.66 94 LYS A O 1
ATOM 780 N N . LYS A 1 95 ? -36.466 32.914 26.707 1.00 31.77 95 LYS A N 1
ATOM 781 C CA . LYS A 1 95 ? -36.275 34.363 27.013 1.00 31.77 95 LYS A CA 1
ATOM 782 C C . LYS A 1 95 ? -34.755 34.643 27.053 1.00 31.77 95 LYS A C 1
ATOM 784 O O . LYS A 1 95 ? -34.034 33.767 27.503 1.00 31.77 95 LYS A O 1
ATOM 789 N N . LYS A 1 96 ? -34.195 35.805 26.690 1.00 30.80 96 LYS A N 1
ATOM 790 C CA . LYS A 1 96 ? -34.586 36.914 25.786 1.00 30.80 96 LYS A CA 1
ATOM 791 C C . LYS A 1 96 ? -33.298 37.729 25.511 1.00 30.80 96 LYS A C 1
ATOM 793 O O . LYS A 1 96 ? -32.508 37.911 26.426 1.00 30.80 96 LYS A O 1
ATOM 798 N N . ILE A 1 97 ? -33.092 38.218 24.286 1.00 33.28 97 ILE A N 1
ATOM 799 C CA . ILE A 1 97 ? -31.890 38.978 23.868 1.00 33.28 97 ILE A CA 1
ATOM 800 C C . ILE A 1 97 ? -31.854 40.394 24.485 1.00 33.28 97 ILE A C 1
ATOM 802 O O . ILE A 1 97 ? -32.862 41.099 24.413 1.00 33.28 97 ILE A O 1
ATOM 806 N N . VAL A 1 98 ? -30.681 40.824 24.980 1.00 30.27 98 VAL A N 1
ATOM 807 C CA . VAL A 1 98 ? -30.254 42.227 25.225 1.00 30.27 98 VAL A CA 1
ATOM 808 C C . VAL A 1 98 ? -28.726 42.259 25.007 1.00 30.27 98 VAL A C 1
ATOM 810 O O . VAL A 1 98 ? -28.020 41.547 25.707 1.00 30.27 98 VAL A O 1
ATOM 813 N N . LYS A 1 99 ? -28.204 42.746 23.874 1.00 28.42 99 LYS A N 1
ATOM 814 C CA . LYS A 1 99 ? -27.848 44.138 23.508 1.00 28.42 99 LYS A CA 1
ATOM 815 C C . LYS A 1 99 ? -26.715 44.794 24.327 1.00 28.42 99 LYS A C 1
ATOM 817 O O . LYS A 1 99 ? -26.845 45.054 25.515 1.00 28.42 99 LYS A O 1
ATOM 822 N N . GLU A 1 100 ? -25.655 45.093 23.582 1.00 35.19 100 GLU A N 1
ATOM 823 C CA . GLU A 1 100 ? -24.410 45.825 23.859 1.00 35.19 100 GLU A CA 1
ATOM 824 C C . GLU A 1 100 ? -24.599 47.348 24.033 1.00 35.19 100 GLU A C 1
ATOM 826 O O . GLU A 1 100 ? -25.588 47.905 23.542 1.00 35.19 100 GLU A O 1
ATOM 831 N N . PRO A 1 101 ? -23.634 48.026 24.689 1.00 29.16 101 PRO A N 1
ATOM 832 C CA . PRO A 1 101 ? -23.287 49.407 24.338 1.00 29.16 101 PRO A CA 1
ATOM 833 C C . PRO A 1 101 ? -21.764 49.687 24.239 1.00 29.16 101 PRO A C 1
ATOM 835 O O . PRO A 1 101 ? -21.002 49.431 25.170 1.00 29.16 101 PRO A O 1
ATOM 838 N N . GLU A 1 102 ? -21.346 50.327 23.144 1.00 29.25 102 GLU A N 1
ATOM 839 C CA . GLU A 1 102 ? -20.074 51.066 22.996 1.00 29.25 102 GLU A CA 1
ATOM 840 C C . GLU A 1 102 ? -20.149 52.487 23.651 1.00 29.25 102 GLU A C 1
ATOM 842 O O . GLU A 1 102 ? -21.208 52.864 24.161 1.00 29.25 102 GLU A O 1
ATOM 847 N N . PRO A 1 103 ? -19.171 53.413 23.473 1.00 44.69 103 PRO A N 1
ATOM 848 C CA . PRO A 1 103 ? -17.736 53.401 23.835 1.00 44.69 103 PRO A CA 1
ATOM 849 C C . PRO A 1 103 ? -17.323 54.686 24.624 1.00 44.69 103 PRO A C 1
ATOM 851 O O . PRO A 1 103 ? -18.165 55.562 24.832 1.00 44.69 103 PRO A O 1
ATOM 854 N N . LYS A 1 104 ? -16.021 54.884 24.964 1.00 30.11 104 LYS A N 1
ATOM 855 C CA . LYS A 1 104 ? -15.224 56.134 24.695 1.00 30.11 104 LYS A CA 1
ATOM 856 C C . LYS A 1 104 ? -13.823 56.209 25.351 1.00 30.11 104 LYS A C 1
ATOM 858 O O . LYS A 1 104 ? -13.541 55.563 26.350 1.00 30.11 104 LYS A O 1
ATOM 863 N N . LEU A 1 105 ? -12.959 57.037 24.742 1.00 34.94 105 LEU A N 1
ATOM 864 C CA . LEU A 1 105 ? -11.525 57.242 25.022 1.00 34.94 105 LEU A CA 1
ATOM 865 C C . LEU A 1 105 ? -11.224 58.235 26.173 1.00 34.94 105 LEU A C 1
ATOM 867 O O . LEU A 1 105 ? -11.972 59.189 26.375 1.00 34.94 105 LEU A O 1
ATOM 871 N N . ALA A 1 106 ? -10.023 58.133 26.766 1.00 30.38 106 ALA A N 1
ATOM 872 C CA . ALA A 1 106 ? -9.321 59.223 27.473 1.00 30.38 106 ALA A CA 1
ATOM 873 C C . ALA A 1 106 ? -7.784 59.153 27.247 1.00 30.38 106 ALA A C 1
ATOM 875 O O . ALA A 1 106 ? -7.274 58.114 26.833 1.00 30.38 106 ALA A O 1
ATOM 876 N N . LYS A 1 107 ? -7.043 60.262 27.446 1.00 27.44 107 LYS A N 1
ATOM 877 C CA . LYS A 1 107 ? -5.669 60.480 26.916 1.00 27.44 107 LYS A CA 1
ATOM 878 C C . LYS A 1 107 ? -4.574 60.719 27.987 1.00 27.44 107 LYS A C 1
ATOM 880 O O . LYS A 1 107 ? -4.804 61.484 28.911 1.00 27.44 107 LYS A O 1
ATOM 885 N N . ALA A 1 108 ? -3.370 60.187 27.713 1.00 27.12 108 ALA A N 1
ATOM 886 C CA . ALA A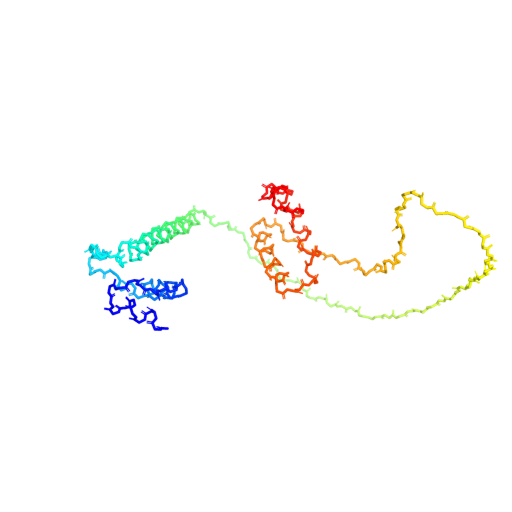 1 108 ? -2.000 60.745 27.873 1.00 27.12 108 ALA A CA 1
ATOM 887 C C . ALA A 1 108 ? -1.488 61.429 29.176 1.00 27.12 108 ALA A C 1
ATOM 889 O O . ALA A 1 108 ? -2.086 62.389 29.651 1.00 27.12 108 ALA A O 1
ATOM 890 N N . ASN A 1 109 ? -0.234 61.112 29.583 1.00 24.12 109 ASN A N 1
ATOM 891 C CA . ASN A 1 109 ? 0.833 62.116 29.854 1.00 24.12 109 ASN A CA 1
ATOM 892 C C . ASN A 1 109 ? 2.284 61.544 29.990 1.00 24.12 109 ASN A C 1
ATOM 894 O O . ASN A 1 109 ? 2.467 60.333 30.009 1.00 24.12 109 ASN A O 1
ATOM 898 N N . LYS A 1 110 ? 3.311 62.426 29.997 1.00 28.94 110 LYS A N 1
ATOM 899 C CA . LYS A 1 110 ? 4.746 62.196 29.614 1.00 28.94 110 LYS A CA 1
ATOM 900 C C . LYS A 1 110 ? 5.799 62.151 30.765 1.00 28.94 110 LYS A C 1
ATOM 902 O O . LYS A 1 110 ? 5.526 62.733 31.814 1.00 28.94 110 LYS A O 1
ATOM 907 N N . LYS A 1 111 ? 7.031 61.627 30.484 1.00 29.77 111 LYS A N 1
ATOM 908 C CA . LYS A 1 111 ? 8.432 61.984 30.964 1.00 29.77 111 LYS A CA 1
ATOM 909 C C . LYS A 1 111 ? 9.482 60.889 30.539 1.00 29.77 111 LYS A C 1
ATOM 911 O O . LYS A 1 111 ? 9.020 59.846 30.105 1.00 29.77 111 LYS A O 1
ATOM 916 N 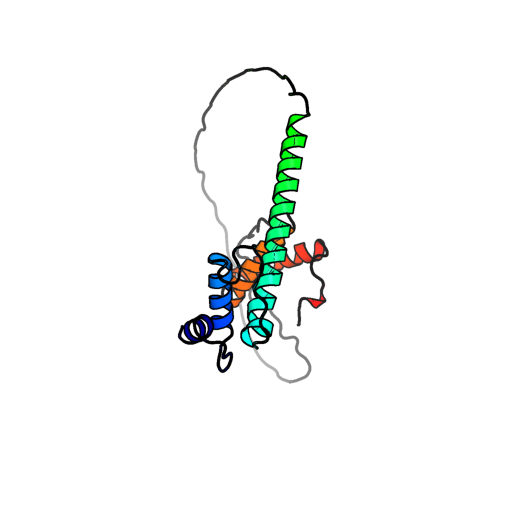N . LYS A 1 112 ? 10.839 60.954 30.681 1.00 32.25 112 LYS A N 1
ATOM 917 C CA . LYS A 1 112 ? 11.895 62.005 30.444 1.00 32.25 112 LYS A CA 1
ATOM 918 C C . LYS A 1 112 ? 13.370 61.522 30.739 1.00 32.25 112 LYS A C 1
ATOM 920 O O . LYS A 1 112 ? 13.737 61.545 31.907 1.00 32.25 112 LYS A O 1
ATOM 925 N N . ILE A 1 113 ? 14.220 61.273 29.708 1.00 30.70 113 ILE A N 1
ATOM 926 C CA . ILE A 1 113 ? 15.732 61.408 29.571 1.00 30.70 113 ILE A CA 1
ATOM 927 C C . ILE A 1 113 ? 16.662 60.817 30.697 1.00 30.70 113 ILE A C 1
ATOM 929 O O . ILE A 1 113 ? 16.442 61.185 31.846 1.00 30.70 113 ILE A O 1
ATOM 933 N N . VAL A 1 114 ? 17.706 59.958 30.553 1.00 29.97 114 VAL A N 1
ATOM 934 C CA . VAL A 1 114 ? 18.766 59.611 29.534 1.00 29.97 114 VAL A CA 1
ATOM 935 C C . VAL A 1 114 ? 20.108 60.404 29.650 1.00 29.97 114 VAL A C 1
ATOM 937 O O . VAL A 1 114 ? 20.055 61.624 29.792 1.00 29.97 114 VAL A O 1
ATOM 940 N N . LYS A 1 115 ? 21.295 59.742 29.584 1.00 26.97 115 LYS A N 1
ATOM 941 C CA . LYS A 1 115 ? 22.647 60.344 29.350 1.00 26.97 115 LYS A CA 1
ATOM 942 C C . LYS A 1 115 ? 23.798 59.329 29.073 1.00 26.97 115 LYS A C 1
ATOM 944 O O . LYS A 1 115 ? 23.877 58.318 29.757 1.00 26.97 115 LYS A O 1
ATOM 949 N N . GLU A 1 116 ? 24.688 59.698 28.143 1.00 34.50 116 GLU A N 1
ATOM 950 C CA . GLU A 1 116 ? 26.098 59.270 27.878 1.00 34.50 116 GLU A CA 1
ATOM 951 C C . GLU A 1 116 ? 27.103 59.800 28.951 1.00 34.50 116 GLU A C 1
ATOM 953 O O . GLU A 1 116 ? 26.643 60.641 29.745 1.00 34.50 116 GLU A O 1
ATOM 958 N N . PRO A 1 117 ? 28.425 59.423 29.014 1.00 36.19 117 PRO A N 1
ATOM 959 C CA . PRO A 1 117 ? 29.372 59.244 27.872 1.00 36.19 117 PRO A CA 1
ATOM 960 C C . PRO A 1 117 ? 30.544 58.203 27.965 1.00 36.19 117 PRO A C 1
ATOM 962 O O . PRO A 1 117 ? 30.761 57.569 28.993 1.00 36.19 117 PRO A O 1
ATOM 965 N N . GLU A 1 118 ? 31.314 58.116 26.863 1.00 39.16 118 GLU A N 1
ATOM 966 C CA . GLU A 1 118 ? 32.701 57.595 26.642 1.00 39.16 118 GLU A CA 1
ATOM 967 C C . GLU A 1 118 ? 33.798 58.181 27.592 1.00 39.16 118 GLU A C 1
ATOM 969 O O . GLU A 1 118 ? 33.475 59.169 28.268 1.00 39.16 118 GLU A O 1
ATOM 974 N N . PRO A 1 119 ? 35.077 57.676 27.663 1.00 39.19 119 PRO A N 1
ATOM 975 C CA . PRO A 1 119 ? 35.890 57.058 26.577 1.00 39.19 119 PRO A CA 1
ATOM 976 C C . PRO A 1 119 ? 36.871 55.882 26.911 1.00 39.19 119 PRO A C 1
ATOM 978 O O . PRO A 1 119 ? 37.055 55.488 28.061 1.00 39.19 119 PRO A O 1
ATOM 981 N N . GLU A 1 120 ? 37.535 55.381 25.855 1.00 37.91 120 GLU A N 1
ATOM 982 C CA . GLU A 1 120 ? 38.749 54.517 25.779 1.00 37.91 120 GLU A CA 1
ATOM 983 C C . GLU A 1 120 ? 40.046 55.213 26.334 1.00 37.91 120 GLU A C 1
ATOM 985 O O . GLU A 1 120 ? 39.931 56.394 26.688 1.00 37.91 120 GLU A O 1
ATOM 990 N N . PRO A 1 121 ? 41.280 54.608 26.405 1.00 50.56 121 PRO A N 1
ATOM 991 C CA . PRO A 1 121 ? 41.762 53.364 25.756 1.00 50.56 121 PRO A CA 1
ATOM 992 C C . PRO A 1 121 ? 42.759 52.425 26.513 1.00 50.56 121 PRO A C 1
ATOM 994 O O . PRO A 1 121 ? 43.279 52.737 27.580 1.00 50.56 121 PRO A O 1
ATOM 997 N N . GLU A 1 122 ? 43.059 51.296 25.843 1.00 35.00 122 GLU A N 1
ATOM 998 C CA . GLU A 1 122 ? 44.322 50.509 25.796 1.00 35.00 122 GLU A CA 1
ATOM 999 C C . GLU A 1 122 ? 44.964 49.878 27.062 1.00 35.00 122 GLU A C 1
ATOM 1001 O O . GLU A 1 122 ? 45.565 50.541 27.907 1.00 35.00 122 GLU A O 1
ATOM 1006 N N . SER A 1 123 ? 45.059 48.537 27.078 1.00 31.66 123 SER A N 1
ATOM 1007 C CA . SER A 1 123 ? 46.340 47.818 26.840 1.00 31.66 123 SER A CA 1
ATOM 1008 C C . SER A 1 123 ? 46.166 46.285 26.741 1.00 31.66 123 SER A C 1
ATOM 1010 O O . SER A 1 123 ? 45.198 45.715 27.239 1.00 31.66 123 SER A O 1
ATOM 1012 N N . GLU A 1 124 ? 47.089 45.635 26.028 1.00 35.44 124 GLU A N 1
ATOM 1013 C CA . GLU A 1 124 ? 47.026 44.247 25.532 1.00 35.44 124 GLU A CA 1
ATOM 1014 C C . GLU A 1 124 ? 47.497 43.195 26.563 1.00 35.44 124 GLU A C 1
ATOM 1016 O O . GLU A 1 124 ? 48.430 43.464 27.318 1.00 35.44 124 GLU A O 1
ATOM 1021 N N . TYR A 1 125 ? 46.955 41.965 26.523 1.00 35.06 125 TYR A N 1
ATOM 1022 C CA . TYR A 1 125 ? 47.693 40.757 26.077 1.00 35.06 125 TYR A CA 1
ATOM 1023 C C . TYR A 1 125 ? 46.760 39.528 25.953 1.00 35.06 125 TYR A C 1
ATOM 1025 O O . TYR A 1 125 ? 45.740 39.446 26.633 1.00 35.06 125 TYR A O 1
ATOM 1033 N N . GLU A 1 126 ? 47.090 38.587 25.065 1.00 39.41 126 GLU A N 1
ATOM 1034 C CA . GLU A 1 126 ? 46.180 37.535 24.578 1.00 39.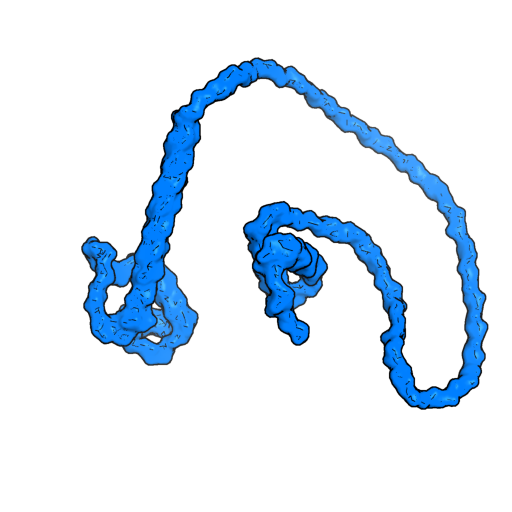41 126 GLU A CA 1
ATOM 1035 C C . GLU A 1 126 ? 46.133 36.224 25.398 1.00 39.41 126 GLU A C 1
ATOM 1037 O O . GLU A 1 126 ? 47.078 35.840 26.086 1.00 39.41 126 GLU A O 1
ATOM 1042 N N . SER A 1 127 ? 45.069 35.455 25.123 1.00 37.31 127 SER A N 1
ATOM 1043 C CA . SER A 1 127 ? 44.995 33.980 25.123 1.00 37.31 127 SER A CA 1
ATOM 1044 C C . SER A 1 127 ? 45.054 33.215 26.457 1.00 37.31 127 SER A C 1
ATOM 1046 O O . SER A 1 127 ? 46.116 32.813 26.912 1.00 37.31 127 SER A O 1
ATOM 1048 N N . GLU A 1 128 ? 43.882 32.853 26.991 1.00 32.69 128 GLU A N 1
ATOM 1049 C CA . GLU A 1 128 ? 43.379 31.460 26.986 1.00 32.69 128 GLU A CA 1
ATOM 1050 C C . GLU A 1 128 ? 41.956 31.391 27.569 1.00 32.69 128 GLU A C 1
ATOM 1052 O O . GLU A 1 128 ? 41.698 31.958 28.623 1.00 32.69 128 GLU A O 1
ATOM 1057 N N . TYR A 1 129 ? 41.065 30.650 26.892 1.00 43.72 129 TYR A N 1
ATOM 1058 C CA . TYR A 1 129 ? 39.605 30.611 27.100 1.00 43.72 129 TYR A CA 1
ATOM 1059 C C . TYR A 1 129 ? 38.917 31.981 27.025 1.00 43.72 129 TYR A C 1
ATOM 1061 O O . TYR A 1 129 ? 39.083 32.812 27.910 1.00 43.72 129 TYR A O 1
ATOM 1069 N N . ASP A 1 130 ? 38.005 32.161 26.065 1.00 26.83 130 ASP A N 1
ATOM 1070 C CA . ASP A 1 130 ? 36.895 33.077 26.320 1.00 26.83 130 ASP A CA 1
ATOM 1071 C C . ASP A 1 130 ? 35.551 32.505 25.875 1.00 26.83 130 ASP A C 1
ATOM 1073 O O . ASP A 1 130 ? 35.358 32.040 24.749 1.00 26.83 130 ASP A O 1
ATOM 1077 N N . SER A 1 131 ? 34.622 32.537 26.824 1.00 45.03 131 SER A N 1
ATOM 1078 C CA . SER A 1 131 ? 33.207 32.314 26.593 1.00 45.03 131 SER A CA 1
ATOM 1079 C C . SER A 1 131 ? 32.648 33.622 26.057 1.00 45.03 131 SER A C 1
ATOM 1081 O O . SER A 1 131 ? 32.195 34.453 26.840 1.00 45.03 131 SER A O 1
ATOM 1083 N N . THR A 1 132 ? 32.679 33.812 24.734 1.00 31.28 132 THR A N 1
ATOM 1084 C CA . THR A 1 132 ? 32.168 35.034 24.100 1.00 31.28 132 THR A CA 1
ATOM 1085 C C . THR A 1 132 ? 30.645 35.130 24.217 1.00 31.28 132 THR A C 1
ATOM 1087 O O . THR A 1 132 ? 29.885 34.799 23.305 1.00 31.28 132 THR A O 1
ATOM 1090 N N . SER A 1 133 ? 30.239 35.624 25.385 1.00 35.88 133 SER A N 1
ATOM 1091 C CA . SER A 1 133 ? 29.153 36.574 25.616 1.00 35.88 133 SER A CA 1
ATOM 1092 C C . SER A 1 133 ? 29.103 37.631 24.487 1.00 35.88 133 SER A C 1
ATOM 1094 O O . SER A 1 133 ? 30.111 37.898 23.841 1.00 35.88 133 SER A O 1
ATOM 1096 N N . ALA A 1 134 ? 28.001 38.326 24.219 1.00 35.50 134 ALA A N 1
ATOM 1097 C CA . ALA A 1 134 ? 26.784 38.463 25.004 1.00 35.50 134 ALA A CA 1
ATOM 1098 C C . ALA A 1 134 ? 25.628 38.961 24.116 1.00 35.50 134 ALA A C 1
ATOM 1100 O O . ALA A 1 134 ? 25.859 39.581 23.081 1.00 35.50 134 ALA A O 1
ATOM 1101 N N . ASP A 1 135 ? 24.403 38.771 24.599 1.00 38.34 135 ASP A N 1
ATOM 1102 C CA . ASP A 1 135 ? 23.381 39.821 24.651 1.00 38.34 135 ASP A CA 1
ATOM 1103 C C . ASP A 1 135 ? 23.143 40.662 23.377 1.00 38.34 135 ASP A C 1
ATOM 1105 O O . ASP A 1 135 ? 23.200 41.894 23.400 1.00 38.34 135 ASP A O 1
ATOM 1109 N N . GLU A 1 136 ? 22.699 40.020 22.290 1.00 36.66 136 GLU A N 1
ATOM 1110 C CA . GLU A 1 136 ? 21.674 40.695 21.487 1.00 36.66 136 GLU A CA 1
ATOM 1111 C C . GLU A 1 136 ? 20.475 40.962 22.410 1.00 36.66 136 GLU A C 1
ATOM 1113 O O . GLU A 1 136 ? 19.926 40.024 22.998 1.00 36.66 136 GLU A O 1
ATOM 1118 N N . GLU A 1 137 ? 20.042 42.222 22.547 1.00 47.28 137 GLU A N 1
ATOM 1119 C CA . GLU A 1 137 ? 18.765 42.532 23.194 1.00 47.28 137 GLU A CA 1
ATOM 1120 C C . GLU A 1 137 ? 17.643 41.874 22.381 1.00 47.28 137 GLU A C 1
ATOM 1122 O O . GLU A 1 137 ? 17.119 42.447 21.420 1.00 47.28 137 GLU A O 1
ATOM 1127 N N . VAL A 1 138 ? 17.263 40.650 22.763 1.00 46.41 138 VAL A N 1
ATOM 1128 C CA . VAL A 1 138 ? 16.147 39.928 22.158 1.00 46.41 138 VAL A CA 1
ATOM 1129 C C . VAL A 1 138 ? 14.878 40.699 22.490 1.00 46.41 138 VAL A C 1
ATOM 1131 O O . VAL A 1 138 ? 14.243 40.493 23.526 1.00 46.41 138 VAL A O 1
ATOM 1134 N N . ILE A 1 139 ? 14.509 41.604 21.580 1.00 34.66 139 ILE A N 1
ATOM 1135 C CA . ILE A 1 139 ? 13.245 42.330 21.583 1.00 34.66 139 ILE A CA 1
ATOM 1136 C C . ILE A 1 139 ? 12.150 41.280 21.723 1.00 34.66 139 ILE A C 1
ATOM 1138 O O . ILE A 1 139 ? 11.864 40.541 20.776 1.00 34.66 139 ILE A O 1
ATOM 1142 N N . GLY A 1 140 ? 11.561 41.207 22.918 1.00 40.69 140 GLY A N 1
ATOM 1143 C CA . GLY A 1 140 ? 10.560 40.215 23.282 1.00 40.69 140 GLY A CA 1
ATOM 1144 C C . GLY A 1 140 ? 9.323 40.356 22.406 1.00 40.69 140 GLY A C 1
ATOM 1145 O O . GLY A 1 140 ? 8.379 41.066 22.759 1.00 40.69 140 GLY A O 1
ATOM 1146 N N . LYS A 1 141 ? 9.328 39.685 21.248 1.00 47.66 141 LYS A N 1
ATOM 1147 C CA . LYS A 1 141 ? 8.170 39.570 20.362 1.00 47.66 141 LYS A CA 1
ATOM 1148 C C . LYS A 1 141 ? 7.042 38.968 21.194 1.00 47.66 141 LYS A C 1
ATOM 1150 O O . LYS A 1 141 ? 7.208 37.907 21.788 1.00 47.66 141 LYS A O 1
ATOM 1155 N N . GLY A 1 142 ? 5.948 39.723 21.300 1.00 42.59 142 GLY A N 1
ATOM 1156 C CA . GLY A 1 142 ? 4.951 39.549 22.354 1.00 42.59 142 GLY A CA 1
ATOM 1157 C C . GLY A 1 142 ? 4.436 38.118 22.490 1.00 42.59 142 GLY A C 1
ATOM 1158 O O . GLY A 1 142 ? 4.241 37.431 21.491 1.00 42.59 142 GLY A O 1
ATOM 1159 N N . LEU A 1 143 ? 4.208 37.728 23.749 1.00 45.91 143 LEU A N 1
ATOM 1160 C CA . LEU A 1 143 ? 3.763 36.419 24.234 1.00 45.91 143 LEU A CA 1
ATOM 1161 C C . LE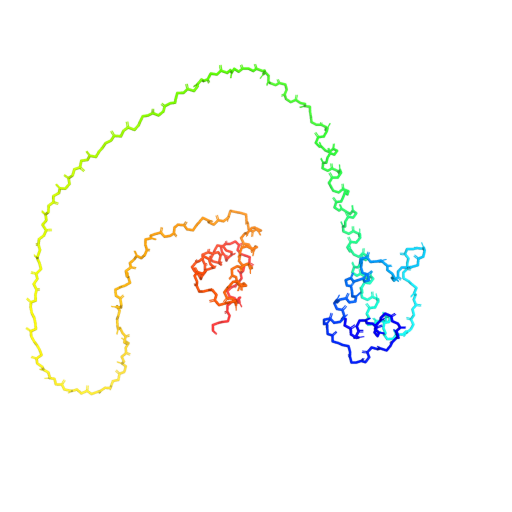U A 1 143 ? 2.862 35.666 23.231 1.00 45.91 143 LEU A C 1
ATOM 1163 O O . LEU A 1 143 ? 1.642 35.834 23.224 1.00 45.91 143 LEU A O 1
ATOM 1167 N N . HIS A 1 144 ? 3.462 34.821 22.390 1.00 48.00 144 HIS A N 1
ATOM 1168 C CA . HIS A 1 144 ? 2.716 34.013 21.432 1.00 48.00 144 HIS A CA 1
ATOM 1169 C C . HIS A 1 144 ? 2.136 32.796 22.161 1.00 48.00 144 HIS A C 1
ATOM 1171 O O . HIS A 1 144 ? 2.809 31.786 22.351 1.00 48.00 144 HIS A O 1
ATOM 1177 N N . THR A 1 145 ? 0.894 32.910 22.637 1.00 55.12 145 THR A N 1
ATOM 1178 C CA . THR A 1 145 ? 0.205 31.815 23.332 1.00 55.12 145 THR A CA 1
ATOM 1179 C C . THR A 1 145 ? -0.228 30.744 22.334 1.00 55.12 145 THR A C 1
ATOM 1181 O O . THR A 1 145 ? -1.280 30.856 21.702 1.00 55.12 145 THR A O 1
ATOM 1184 N N . ILE A 1 146 ? 0.595 29.705 22.203 1.00 62.34 146 ILE A N 1
ATOM 1185 C CA . ILE A 1 146 ? 0.319 28.530 21.377 1.00 62.34 146 ILE A CA 1
ATOM 1186 C C . ILE A 1 146 ? -0.740 27.675 22.084 1.00 62.34 146 ILE A C 1
ATOM 1188 O O . ILE A 1 146 ? -0.505 27.138 23.166 1.00 62.34 146 ILE A O 1
ATOM 1192 N N . PHE A 1 147 ? -1.921 27.552 21.476 1.00 70.31 147 PHE A N 1
ATOM 1193 C CA . PHE A 1 147 ? -2.986 26.680 21.971 1.00 70.31 147 PHE A CA 1
ATOM 1194 C C . PHE A 1 147 ? -2.732 25.240 21.513 1.00 70.31 147 PHE A C 1
ATOM 1196 O O . PHE A 1 147 ? -3.095 24.853 20.404 1.00 70.31 147 PHE A O 1
ATOM 1203 N N . LEU A 1 148 ? -2.092 24.454 22.378 1.00 77.06 148 LEU A N 1
ATOM 1204 C CA . LEU A 1 148 ? -1.800 23.041 22.140 1.00 77.06 148 LEU A CA 1
ATOM 1205 C C . LEU A 1 148 ? -3.077 22.175 22.245 1.00 77.06 148 LEU A C 1
ATOM 1207 O O . LEU A 1 148 ? -3.848 22.360 23.192 1.00 77.06 148 LEU A O 1
ATOM 1211 N N . PRO A 1 149 ? -3.300 21.207 21.331 1.00 76.69 149 PRO A N 1
ATOM 1212 C CA . PRO A 1 149 ? -4.361 20.209 21.469 1.00 76.69 149 PRO A CA 1
ATOM 1213 C C . PRO A 1 149 ? -4.200 19.349 22.730 1.00 76.69 149 PRO A C 1
ATOM 1215 O O . PRO A 1 149 ? -3.089 18.967 23.096 1.00 76.69 149 PRO A O 1
ATOM 1218 N N . SER A 1 150 ? -5.318 18.990 23.367 1.00 74.19 150 SER A N 1
ATOM 1219 C CA . SER A 1 150 ? -5.320 18.149 24.578 1.00 74.19 150 SER A CA 1
ATOM 1220 C C . SER A 1 150 ? -5.363 16.639 24.300 1.00 74.19 150 SER A C 1
ATOM 1222 O O . SER A 1 150 ? -5.116 15.857 25.217 1.00 74.19 150 SER A O 1
ATOM 1224 N N . ASP A 1 151 ? -5.709 16.212 23.078 1.00 83.62 151 ASP A N 1
ATOM 1225 C CA . ASP A 1 151 ? -5.676 14.800 22.667 1.00 83.62 151 ASP A CA 1
ATOM 1226 C C . ASP A 1 151 ? -4.270 14.439 22.148 1.00 83.62 151 ASP A C 1
ATOM 1228 O O . ASP A 1 151 ? -3.822 15.032 21.158 1.00 83.62 151 ASP A O 1
ATOM 1232 N N . PRO A 1 152 ? -3.580 13.442 22.738 1.00 82.31 152 PRO A N 1
ATOM 1233 C CA . PRO A 1 152 ? -2.290 12.971 22.239 1.00 82.31 152 PRO A CA 1
ATOM 1234 C C . PRO A 1 152 ? -2.289 12.586 20.748 1.00 82.31 152 PRO A C 1
ATOM 1236 O O . PRO A 1 152 ? -1.274 12.756 20.075 1.00 82.31 152 PRO A O 1
ATOM 1239 N N . ASN A 1 153 ? -3.415 12.123 20.191 1.00 84.81 153 ASN A N 1
ATOM 1240 C CA . ASN A 1 153 ? -3.504 11.772 18.767 1.00 84.81 153 ASN A CA 1
ATOM 1241 C C . ASN A 1 153 ? -3.491 13.002 17.847 1.00 84.81 153 ASN A C 1
ATOM 1243 O O . ASN A 1 153 ? -2.957 12.941 16.738 1.00 84.81 153 ASN A O 1
ATOM 1247 N N . GLU A 1 154 ? -4.090 14.114 18.274 1.00 85.94 154 GLU A N 1
ATOM 1248 C CA . GLU A 1 154 ? -4.026 15.388 17.548 1.00 85.94 154 GLU A CA 1
ATOM 1249 C C . GLU A 1 154 ? -2.629 15.999 17.659 1.00 85.94 154 GLU A C 1
ATOM 1251 O O . GLU A 1 154 ? -2.097 16.516 16.676 1.00 85.94 154 GLU A O 1
ATOM 1256 N N . LEU A 1 155 ? -2.003 15.842 18.826 1.00 88.00 155 LEU A N 1
ATOM 1257 C CA . LEU A 1 155 ? -0.648 16.296 19.114 1.00 88.00 155 LEU A CA 1
ATOM 1258 C C . LEU A 1 155 ? 0.395 15.614 18.202 1.00 88.00 155 LEU A C 1
ATOM 1260 O O . LEU A 1 155 ? 1.198 16.303 17.573 1.00 88.00 155 LEU A O 1
ATOM 1264 N N . VAL A 1 156 ? 0.318 14.286 18.023 1.00 86.62 156 VAL A N 1
ATOM 1265 C CA . VAL A 1 156 ? 1.171 13.536 17.073 1.00 86.62 156 VAL A CA 1
ATOM 1266 C C . VAL A 1 156 ? 0.942 13.972 15.619 1.00 86.62 156 VAL A C 1
ATOM 1268 O O . VAL A 1 156 ? 1.906 14.164 14.876 1.00 86.62 156 VAL A O 1
ATOM 1271 N N . LYS A 1 157 ? -0.313 14.176 15.193 1.00 87.44 157 LYS A N 1
ATOM 1272 C CA . LYS A 1 157 ? -0.615 14.660 13.830 1.00 87.44 157 LYS A CA 1
ATOM 1273 C C . LYS A 1 157 ? -0.043 16.055 13.586 1.00 87.44 157 LYS A C 1
ATOM 1275 O O . LYS A 1 157 ? 0.521 16.310 12.524 1.00 87.44 157 LYS A O 1
ATOM 1280 N N . ARG A 1 158 ? -0.168 16.959 14.562 1.00 89.00 158 ARG A N 1
ATOM 1281 C CA . ARG A 1 158 ? 0.361 18.323 14.457 1.00 89.00 158 ARG A CA 1
ATOM 1282 C C . ARG A 1 158 ? 1.893 18.323 14.431 1.00 89.00 158 ARG A C 1
ATOM 1284 O O . ARG A 1 158 ? 2.458 18.997 13.577 1.00 89.00 158 ARG A O 1
ATOM 1291 N N . HIS A 1 159 ? 2.547 17.493 15.250 1.00 89.81 159 HIS A N 1
ATOM 1292 C CA . HIS A 1 159 ? 3.999 17.262 15.201 1.00 89.81 159 HIS A CA 1
ATOM 1293 C C . HIS A 1 159 ? 4.475 16.826 13.804 1.00 89.81 159 HIS A C 1
ATOM 1295 O O . HIS A 1 159 ? 5.422 17.396 13.267 1.00 89.81 159 HIS A O 1
ATOM 1301 N N . GLN A 1 160 ? 3.791 15.858 13.179 1.00 89.38 160 GLN A N 1
ATOM 1302 C CA . GLN A 1 160 ? 4.114 15.391 11.822 1.00 89.38 160 GLN A CA 1
ATOM 1303 C C . GLN A 1 160 ? 3.984 16.499 10.766 1.00 89.38 160 GLN A C 1
ATOM 1305 O O . GLN A 1 160 ? 4.854 16.623 9.906 1.00 89.38 160 GLN A O 1
ATOM 1310 N N . ILE A 1 161 ? 2.931 17.321 10.836 1.00 90.12 161 ILE A N 1
ATOM 1311 C CA . ILE A 1 161 ? 2.727 18.444 9.905 1.00 90.12 161 ILE A CA 1
ATOM 1312 C C . ILE A 1 161 ? 3.849 19.479 10.052 1.00 90.12 161 ILE A C 1
ATOM 1314 O O . ILE A 1 161 ? 4.467 19.850 9.058 1.00 90.12 161 ILE A O 1
ATOM 1318 N N . LEU A 1 162 ? 4.158 19.899 11.281 1.00 88.50 162 LEU A N 1
ATOM 1319 C CA . LEU A 1 162 ? 5.183 20.917 11.544 1.00 88.50 162 LEU A CA 1
ATOM 1320 C C . LEU A 1 162 ? 6.589 20.434 11.160 1.00 88.50 162 LEU A C 1
ATOM 1322 O O . LEU A 1 162 ? 7.386 21.219 10.654 1.00 88.50 162 LEU A O 1
ATOM 1326 N N . PHE A 1 163 ? 6.881 19.142 11.335 1.00 88.19 163 PHE A N 1
ATOM 1327 C CA . PHE A 1 163 ? 8.128 18.538 10.865 1.00 88.19 163 PHE A CA 1
ATOM 1328 C C . PHE A 1 163 ? 8.272 18.629 9.337 1.00 88.19 163 PHE A C 1
ATOM 1330 O O . PHE A 1 163 ? 9.334 19.003 8.842 1.00 88.19 163 PHE A O 1
ATOM 1337 N N . LEU A 1 164 ? 7.201 18.354 8.583 1.00 88.00 164 LEU A N 1
ATOM 1338 C CA . LEU A 1 164 ? 7.193 18.495 7.122 1.00 88.00 164 LEU A CA 1
ATOM 1339 C C . LEU A 1 164 ? 7.299 19.963 6.680 1.00 88.00 164 LEU A C 1
ATOM 1341 O O . LEU A 1 164 ? 8.025 20.265 5.735 1.00 88.00 164 LEU A O 1
ATOM 1345 N N . GLU A 1 165 ? 6.629 20.888 7.373 1.00 87.62 165 GLU A N 1
ATOM 1346 C CA . GLU A 1 165 ? 6.751 22.332 7.120 1.00 87.62 165 GLU A CA 1
ATOM 1347 C C . GLU A 1 165 ? 8.186 22.828 7.384 1.00 87.62 165 GLU A C 1
ATOM 1349 O O . GLU A 1 165 ? 8.728 23.600 6.589 1.00 87.62 165 GLU A O 1
ATOM 1354 N N . MET A 1 166 ? 8.840 22.328 8.437 1.00 89.12 166 MET A N 1
ATOM 1355 C CA . MET A 1 166 ? 10.245 22.610 8.743 1.00 89.12 166 MET A CA 1
ATOM 1356 C C . MET A 1 166 ? 11.195 22.024 7.685 1.00 89.12 166 MET A C 1
ATOM 1358 O O . MET A 1 166 ? 12.097 22.724 7.227 1.00 89.12 166 MET A O 1
ATOM 1362 N N . GLN A 1 167 ? 10.967 20.786 7.223 1.00 86.25 167 GLN A N 1
ATOM 1363 C CA . GLN A 1 167 ? 11.719 20.194 6.103 1.00 86.25 167 GLN A CA 1
ATOM 1364 C C . GLN A 1 167 ? 11.530 20.961 4.783 1.00 86.25 167 GLN A C 1
ATOM 1366 O O . GLN A 1 167 ? 12.454 21.023 3.974 1.00 86.25 167 GLN A O 1
ATOM 1371 N N . ALA A 1 168 ? 10.369 21.589 4.578 1.00 88.44 168 ALA A N 1
ATOM 1372 C CA . ALA A 1 168 ? 10.109 22.487 3.452 1.00 88.44 168 ALA A CA 1
ATOM 1373 C C . ALA A 1 168 ? 10.765 23.881 3.600 1.00 88.44 168 ALA A C 1
ATOM 1375 O O . ALA A 1 168 ? 10.592 24.732 2.728 1.00 88.44 168 ALA A O 1
ATOM 1376 N N . GLY A 1 169 ? 11.518 24.127 4.679 1.00 88.81 169 GLY A N 1
ATOM 1377 C CA . GLY A 1 169 ? 12.250 25.373 4.923 1.00 88.81 169 GLY A CA 1
ATOM 1378 C C . GLY A 1 169 ? 11.471 26.446 5.690 1.00 88.81 169 GLY A C 1
ATOM 1379 O O . GLY A 1 169 ? 11.939 27.582 5.779 1.00 88.81 169 GLY A O 1
ATOM 1380 N N . ASN A 1 170 ? 10.302 26.130 6.258 1.00 87.44 170 ASN A N 1
ATOM 1381 C CA . ASN A 1 170 ? 9.586 27.066 7.123 1.00 87.44 170 ASN A CA 1
ATOM 1382 C C . ASN A 1 170 ? 10.231 27.097 8.519 1.00 87.44 170 ASN A C 1
ATOM 1384 O O . ASN A 1 170 ? 10.095 26.161 9.299 1.00 87.44 170 ASN A O 1
ATOM 1388 N N . THR A 1 171 ? 10.906 28.192 8.866 1.00 82.38 171 THR A N 1
ATOM 1389 C CA . THR A 1 171 ? 11.507 28.376 10.201 1.00 82.38 171 THR A CA 1
ATOM 1390 C C . THR A 1 171 ? 10.527 28.935 11.236 1.00 82.38 171 THR A C 1
ATOM 1392 O O . THR A 1 171 ? 10.778 28.841 12.436 1.00 82.38 171 THR A O 1
ATOM 1395 N N . GLY A 1 172 ? 9.376 29.472 10.808 1.00 85.19 172 GLY A N 1
ATOM 1396 C CA . GLY A 1 172 ? 8.376 30.075 11.698 1.00 85.19 172 GLY A CA 1
ATOM 1397 C C . GLY A 1 172 ? 7.627 29.076 12.589 1.00 85.19 172 GLY A C 1
ATOM 1398 O O . GLY A 1 172 ? 6.984 29.485 13.552 1.00 85.19 172 GLY A O 1
ATOM 1399 N N . VAL A 1 173 ? 7.724 27.778 12.288 1.00 86.62 173 VAL A N 1
ATOM 1400 C CA . VAL A 1 173 ? 7.037 26.690 13.008 1.00 86.62 173 VAL A CA 1
ATOM 1401 C C . VAL A 1 173 ? 7.850 26.088 14.156 1.00 86.62 173 VAL A C 1
ATOM 1403 O O . VAL A 1 173 ? 7.308 25.311 14.939 1.00 86.62 173 VAL A O 1
ATOM 1406 N N . PHE A 1 174 ? 9.127 26.460 14.299 1.00 82.69 174 PHE A N 1
ATOM 1407 C CA . PHE A 1 174 ? 10.051 25.836 15.253 1.00 82.69 174 PHE A CA 1
ATOM 1408 C C . PHE A 1 174 ? 9.567 25.914 16.713 1.00 82.69 174 PHE A C 1
ATOM 1410 O O . PHE A 1 174 ? 9.616 24.924 17.438 1.00 82.69 174 PHE A O 1
ATOM 1417 N N . ASN A 1 175 ? 9.016 27.060 17.126 1.00 85.62 175 ASN A N 1
ATOM 1418 C CA . ASN A 1 175 ? 8.499 27.251 18.487 1.00 85.62 175 ASN A CA 1
ATOM 1419 C C . ASN A 1 175 ? 7.268 26.374 18.783 1.00 85.62 175 ASN A C 1
ATOM 1421 O O . ASN A 1 175 ? 7.104 25.903 19.906 1.00 85.62 175 ASN A O 1
ATOM 1425 N N . GLU A 1 176 ? 6.402 26.151 17.787 1.00 86.81 176 GLU A N 1
ATOM 1426 C CA . GLU A 1 176 ? 5.241 25.264 17.931 1.00 86.81 176 GLU A CA 1
ATOM 1427 C C . GLU A 1 176 ? 5.672 23.796 17.936 1.00 86.81 176 GLU A C 1
ATOM 1429 O O . GLU A 1 176 ? 5.197 23.020 18.763 1.00 86.81 176 GLU A O 1
ATOM 1434 N N . PHE A 1 177 ? 6.618 23.438 17.064 1.00 88.00 177 PHE A N 1
ATOM 1435 C CA . PHE A 1 177 ? 7.215 22.109 17.019 1.00 88.00 177 PHE A CA 1
ATOM 1436 C C . PHE A 1 177 ? 7.835 21.735 18.374 1.00 88.00 177 PHE A C 1
ATOM 1438 O O . PHE A 1 177 ? 7.461 20.711 18.938 1.00 88.00 177 PHE A O 1
ATOM 1445 N N . HIS A 1 178 ? 8.686 22.595 18.946 1.00 86.19 178 HIS A N 1
ATOM 1446 C CA . HIS A 1 178 ? 9.316 22.351 20.249 1.00 86.19 178 HIS A CA 1
ATOM 1447 C C . HIS A 1 178 ? 8.281 22.179 21.373 1.00 86.19 178 HIS A C 1
ATOM 1449 O O . HIS A 1 178 ? 8.320 21.188 22.098 1.00 86.19 178 HIS A O 1
ATOM 1455 N N . ALA A 1 179 ? 7.294 23.078 21.467 1.00 86.94 179 ALA A N 1
ATOM 1456 C CA . ALA A 1 179 ? 6.253 23.008 22.497 1.00 86.94 179 ALA A CA 1
ATOM 1457 C C . ALA A 1 179 ? 5.385 21.735 22.398 1.00 86.94 179 ALA A C 1
ATOM 1459 O O . ALA A 1 179 ? 4.922 21.204 23.411 1.00 86.94 179 ALA A O 1
ATOM 1460 N N . ILE A 1 180 ? 5.165 21.229 21.181 1.00 88.00 180 ILE A N 1
ATOM 1461 C CA . ILE A 1 180 ? 4.462 19.965 20.934 1.00 88.00 180 ILE A CA 1
ATOM 1462 C C . ILE A 1 180 ? 5.332 18.766 21.314 1.00 88.00 180 ILE A C 1
ATOM 1464 O O . ILE A 1 180 ? 4.830 17.838 21.950 1.00 88.00 180 ILE A O 1
ATOM 1468 N N . THR A 1 181 ? 6.620 18.792 20.976 1.00 86.62 181 THR A N 1
ATOM 1469 C CA . THR A 1 181 ? 7.594 17.764 21.361 1.00 86.62 181 THR A CA 1
ATOM 1470 C C . THR A 1 181 ? 7.697 17.634 22.878 1.00 86.62 181 THR A C 1
ATOM 1472 O O . THR A 1 181 ? 7.549 16.528 23.393 1.00 86.62 181 THR A O 1
ATOM 1475 N N . ASP A 1 182 ? 7.848 18.743 23.608 1.00 86.56 182 ASP A N 1
ATOM 1476 C CA . ASP A 1 182 ? 7.898 18.753 25.080 1.00 86.56 182 ASP A CA 1
ATOM 1477 C C . ASP A 1 182 ? 6.653 18.096 25.694 1.00 86.56 182 ASP A C 1
ATOM 1479 O O . ASP A 1 182 ? 6.730 17.282 26.621 1.00 86.56 182 ASP A O 1
ATOM 1483 N N . GLN A 1 183 ? 5.480 18.405 25.138 1.00 86.06 183 GLN A N 1
ATOM 1484 C CA . GLN A 1 183 ? 4.218 17.832 25.584 1.00 86.06 183 GLN A CA 1
ATOM 1485 C C . GLN A 1 183 ? 4.092 16.338 25.202 1.00 86.06 183 GLN A C 1
ATOM 1487 O O . GLN A 1 183 ? 3.535 15.566 25.983 1.00 86.06 183 GLN A O 1
ATOM 1492 N N . LEU A 1 184 ? 4.641 15.889 24.066 1.00 86.38 184 LEU A N 1
ATOM 1493 C CA . LEU A 1 184 ? 4.700 14.468 23.678 1.00 86.38 184 LEU A CA 1
ATOM 1494 C C . LEU A 1 184 ? 5.671 13.652 24.547 1.00 86.38 184 LEU A C 1
ATOM 1496 O O . LEU A 1 184 ? 5.327 12.533 24.940 1.00 86.38 184 LEU A O 1
ATOM 1500 N N . MET A 1 185 ? 6.828 14.217 24.906 1.00 85.12 185 MET A N 1
ATOM 1501 C CA . MET A 1 185 ? 7.756 13.630 25.884 1.00 85.12 185 MET A CA 1
ATOM 1502 C C . MET A 1 185 ? 7.080 13.496 27.255 1.00 85.12 185 MET A C 1
ATOM 1504 O O . MET A 1 185 ? 7.129 12.436 27.877 1.00 85.12 185 MET A O 1
ATOM 1508 N N . LYS A 1 186 ? 6.327 14.515 27.690 1.00 84.31 186 LYS A N 1
ATOM 1509 C CA . LYS A 1 186 ? 5.532 14.471 28.930 1.00 84.31 186 LYS A CA 1
ATOM 1510 C C . LYS A 1 186 ? 4.439 13.391 28.936 1.00 84.31 186 LYS A C 1
ATOM 1512 O O . LYS A 1 186 ? 4.084 12.900 30.007 1.00 84.31 186 LYS A O 1
ATOM 1517 N N . TYR A 1 187 ? 3.907 13.010 27.773 1.00 83.94 187 TYR A N 1
ATOM 1518 C CA . TYR A 1 187 ? 2.995 11.864 27.639 1.00 83.94 187 TYR A CA 1
ATOM 1519 C C . TYR A 1 187 ? 3.714 10.505 27.543 1.00 83.94 187 TYR A C 1
ATOM 1521 O O . TYR A 1 187 ? 3.037 9.478 27.521 1.00 83.94 187 TYR A O 1
ATOM 1529 N N . GLY A 1 188 ? 5.051 10.471 27.487 1.00 81.94 188 GLY A N 1
ATOM 1530 C CA . GLY A 1 188 ? 5.833 9.245 27.295 1.00 81.94 188 GLY A CA 1
ATOM 1531 C C . GLY A 1 188 ? 5.665 8.622 25.904 1.00 81.94 188 GLY A C 1
ATOM 1532 O O . GLY A 1 188 ? 5.804 7.409 25.758 1.00 81.94 188 GLY A O 1
ATOM 1533 N N . LEU A 1 189 ? 5.303 9.429 24.897 1.00 80.69 189 LEU A N 1
ATOM 1534 C CA . LEU A 1 189 ? 5.108 8.982 23.510 1.00 80.69 189 LEU A CA 1
ATOM 1535 C C . LEU A 1 189 ? 6.358 9.152 22.639 1.00 80.69 189 LEU A C 1
ATOM 1537 O O . LEU A 1 189 ? 6.460 8.516 21.592 1.00 80.69 189 LEU A O 1
ATOM 1541 N N . LEU A 1 190 ? 7.289 10.002 23.072 1.00 77.69 190 LEU A N 1
ATOM 1542 C CA . LEU A 1 190 ? 8.626 10.154 22.512 1.00 77.69 190 LEU A CA 1
ATOM 1543 C C . LEU A 1 190 ? 9.653 9.918 23.622 1.00 77.69 190 LEU A C 1
ATOM 1545 O O . LEU A 1 190 ? 9.391 10.225 24.785 1.00 77.69 190 LEU A O 1
ATOM 1549 N N . ASP A 1 191 ? 10.800 9.375 23.233 1.00 75.94 191 ASP A N 1
ATOM 1550 C CA . ASP A 1 191 ? 11.970 9.150 24.080 1.00 75.94 191 ASP A CA 1
ATOM 1551 C C . ASP A 1 191 ? 13.087 10.130 23.685 1.00 75.94 191 ASP A C 1
ATOM 1553 O O . ASP A 1 191 ? 13.118 10.604 22.545 1.00 75.94 191 ASP A O 1
ATOM 1557 N N . GLU A 1 192 ? 14.020 10.420 24.595 1.00 68.25 192 GLU A N 1
ATOM 1558 C CA . GLU A 1 192 ? 15.123 11.372 24.360 1.00 68.25 192 GLU A CA 1
ATOM 1559 C C . GLU A 1 192 ? 16.014 10.943 23.176 1.00 68.25 192 GLU A C 1
ATOM 1561 O O . GLU A 1 192 ? 16.566 11.782 22.465 1.00 68.25 192 GLU A O 1
ATOM 1566 N N . SER A 1 193 ? 16.062 9.637 22.884 1.00 69.12 193 SER A N 1
ATOM 1567 C CA . SER A 1 193 ? 16.734 9.058 21.712 1.00 69.12 193 SER A CA 1
ATOM 1568 C C . SER A 1 193 ? 16.170 9.497 20.348 1.00 69.12 193 SER A C 1
ATOM 1570 O O . SER A 1 193 ? 16.785 9.214 19.317 1.00 69.12 193 SER A O 1
ATOM 1572 N N . PHE A 1 194 ? 15.028 10.194 20.309 1.00 64.88 194 PHE A N 1
ATOM 1573 C CA . PHE A 1 194 ? 14.439 10.729 19.077 1.00 64.88 194 PHE A CA 1
ATOM 1574 C C . PHE A 1 194 ? 15.226 11.916 18.486 1.00 64.88 194 PHE A C 1
ATOM 1576 O O . PHE A 1 194 ? 15.083 12.203 17.296 1.00 64.88 194 PHE A O 1
ATOM 1583 N N . PHE A 1 195 ? 16.082 12.576 19.276 1.00 59.62 195 PHE A N 1
ATOM 1584 C CA . PHE A 1 195 ? 16.951 13.661 18.813 1.00 59.62 195 PHE A CA 1
ATOM 1585 C C . PHE A 1 195 ? 18.408 13.201 18.661 1.00 59.62 195 PHE A C 1
ATOM 1587 O O . PHE A 1 195 ? 19.116 13.071 19.660 1.00 59.62 195 PHE A O 1
ATOM 1594 N N . PRO A 1 196 ? 18.910 13.010 17.426 1.00 49.41 196 PRO A N 1
ATOM 1595 C CA . PRO A 1 196 ? 20.343 13.070 17.183 1.00 49.41 196 PRO A CA 1
ATOM 1596 C C . PRO A 1 196 ? 20.795 14.534 17.306 1.00 49.41 196 PRO A C 1
ATOM 1598 O O . PRO A 1 196 ? 20.407 15.371 16.488 1.00 49.41 196 PRO A O 1
ATOM 1601 N N . LEU A 1 197 ? 21.575 14.819 18.353 1.00 38.75 197 LEU A N 1
ATOM 1602 C CA . LEU A 1 197 ? 22.368 16.048 18.506 1.00 38.75 197 LEU A CA 1
ATOM 1603 C C . LEU A 1 197 ? 23.432 16.167 17.400 1.00 38.75 197 LEU A C 1
ATOM 1605 O O . LEU A 1 197 ? 24.008 15.115 17.034 1.00 38.75 197 LEU A O 1
#

pLDDT: mean 70.42, std 24.89, range [24.12, 95.31]

Sequence (197 aa):
TEGVWKLMITNDIKDINESDRETYKEIMLQTEGFLSEDGKVKSNRSDKYNKIIKPIYHEYKLHKEIVQKTDEINEAKKKKIVKEPEPKLAKANKKKIVKEPEPKLAKANKKKIVKEPEPEPESEYESEYDSTSADEEVIGKGLHTIFLPSDPNELVKRHQILFLEMQAGNTGVFNEFHAITDQLMKYGLLDESFFPL

InterPro domains:
  IPR058520 Domain of unknown function DUF8207 [PF26634] (1-57)

Secondary structure (DSSP, 8-state):
-HHHHHHHH-S--TT--HHHHHHHHHHHHHH-TTB-TTSSBPP--SHHIIIIIHHHHHHHHHHHHHHHHHHHHHHHHHHHHTTSPP-----------------------------------------S---------------------SSHHHHHHHHHHHHHHHHTT--TTHHHHHHHHHHHHHTTSS-GGG---

Foldseek 3Di:
DVLLVCLVPHLDNPPHDVVSLVVNLVVCLVVVVQADPVRDGDDDPGPCCVPRVVVSVVVSVVVVVVVVVVVVVVVVVVVVVVPDDDPDDDDDDDDDDDDDDDDDDDDDDDDDDDDDDDDDDDDDDDDDDDPDDDDPPPPCPPDPDDDADPDLVVLVVVLVVLVVCVVVVDPVCVVVNVVSVVVCVVVVNDDPVVDDD

Organism: NCBI:txid392030

Radius of gyration: 33.01 Å; chains: 1; bounding box: 88×81×51 Å